Protein AF-A0A8T1G545-F1 (afdb_monomer_lite)

Structure (mmCIF, N/CA/C/O backbone):
data_AF-A0A8T1G545-F1
#
_entry.id   AF-A0A8T1G545-F1
#
loop_
_atom_site.group_PDB
_atom_site.id
_atom_site.type_symbol
_atom_site.label_atom_id
_atom_site.label_alt_id
_atom_site.label_comp_id
_atom_site.label_asym_id
_atom_site.label_entity_id
_atom_site.label_seq_id
_atom_site.pdbx_PDB_ins_code
_atom_site.Cartn_x
_atom_site.Cartn_y
_atom_site.Cartn_z
_atom_site.occupancy
_atom_site.B_iso_or_equiv
_atom_site.auth_seq_id
_atom_site.auth_comp_id
_atom_site.auth_asym_id
_atom_site.auth_atom_id
_atom_site.pdbx_PDB_model_num
ATOM 1 N N . MET A 1 1 ? -20.134 -24.910 106.331 1.00 59.59 1 MET A N 1
ATOM 2 C CA . MET A 1 1 ? -21.455 -25.197 105.716 1.00 59.59 1 MET A CA 1
ATOM 3 C C . MET A 1 1 ? -22.175 -23.944 105.222 1.00 59.59 1 MET A C 1
ATOM 5 O O . MET A 1 1 ? -22.454 -23.873 104.034 1.00 59.59 1 MET A O 1
ATOM 9 N N . GLN A 1 2 ? -22.502 -22.959 106.071 1.00 64.56 2 GLN A N 1
ATOM 10 C CA . GLN A 1 2 ? -23.252 -21.766 105.623 1.00 64.56 2 GLN A CA 1
ATOM 11 C C . GLN A 1 2 ? -22.360 -20.720 104.924 1.00 64.56 2 GLN A C 1
ATOM 13 O O . GLN A 1 2 ? -22.775 -20.110 103.944 1.00 64.56 2 GLN A O 1
ATOM 18 N N . GLN A 1 3 ? -21.110 -20.583 105.376 1.00 66.69 3 GLN A N 1
ATOM 19 C CA . GLN A 1 3 ? -20.115 -19.667 104.808 1.00 66.69 3 GLN A CA 1
ATOM 20 C C . GLN A 1 3 ? -19.594 -20.140 103.437 1.00 66.69 3 GLN A C 1
ATOM 22 O O . GLN A 1 3 ? -19.459 -19.331 102.525 1.00 66.69 3 GLN A O 1
ATOM 27 N N . ASP A 1 4 ? -19.429 -21.455 103.252 1.00 71.81 4 ASP A N 1
ATOM 28 C CA . ASP A 1 4 ? -19.023 -22.060 101.970 1.00 71.81 4 ASP A CA 1
ATOM 29 C C . ASP A 1 4 ? -20.095 -21.899 100.884 1.00 71.81 4 ASP A C 1
ATOM 31 O O . ASP A 1 4 ? -19.779 -21.654 99.724 1.00 71.81 4 ASP A O 1
ATOM 35 N N . ARG A 1 5 ? -21.382 -21.976 101.258 1.00 75.25 5 ARG A N 1
ATOM 36 C CA . ARG A 1 5 ? -22.502 -21.720 100.335 1.00 75.25 5 ARG A CA 1
ATOM 37 C C . ARG A 1 5 ? -22.560 -20.265 99.879 1.00 75.25 5 ARG A C 1
ATOM 39 O O . ARG A 1 5 ? -22.851 -20.011 98.715 1.00 75.25 5 ARG A O 1
ATOM 46 N N . LEU A 1 6 ? -22.284 -19.324 100.781 1.00 77.25 6 LEU A N 1
ATOM 47 C CA . LEU A 1 6 ? -22.275 -17.899 100.452 1.00 77.25 6 LEU A CA 1
ATOM 48 C C . LEU A 1 6 ? -21.094 -17.544 99.535 1.00 77.25 6 LEU A C 1
ATOM 50 O O . LEU A 1 6 ? -21.263 -16.781 98.585 1.00 77.25 6 LEU A O 1
ATOM 54 N N . ALA A 1 7 ? -19.922 -18.135 99.794 1.00 78.94 7 ALA A N 1
ATOM 55 C CA . ALA A 1 7 ? -18.738 -18.025 98.942 1.00 78.94 7 ALA A CA 1
ATOM 56 C C . ALA A 1 7 ? -18.969 -18.638 97.547 1.00 78.94 7 ALA A C 1
ATOM 58 O O . ALA A 1 7 ? -18.589 -18.044 96.541 1.00 78.94 7 ALA A O 1
ATOM 59 N N . ALA A 1 8 ? -19.656 -19.783 97.468 1.00 82.44 8 ALA A N 1
ATOM 60 C CA . ALA A 1 8 ? -20.031 -20.397 96.195 1.00 82.44 8 ALA A CA 1
ATOM 61 C C . ALA A 1 8 ? -20.995 -19.510 95.386 1.00 82.44 8 ALA A C 1
ATOM 63 O O . ALA A 1 8 ? -20.751 -19.268 94.209 1.00 82.44 8 ALA A O 1
ATOM 64 N N . GLN A 1 9 ? -22.027 -18.940 96.019 1.00 85.06 9 GLN A N 1
ATOM 65 C CA . GLN A 1 9 ? -22.965 -18.030 95.344 1.00 85.06 9 GLN A CA 1
ATOM 66 C C . GLN A 1 9 ? -22.304 -16.734 94.855 1.00 85.06 9 GLN A C 1
ATOM 68 O O . GLN A 1 9 ? -22.634 -16.233 93.781 1.00 85.06 9 GLN A O 1
ATOM 73 N N . THR A 1 10 ? -21.364 -16.181 95.625 1.00 85.00 10 THR A N 1
ATOM 74 C CA . THR A 1 10 ? -20.605 -14.993 95.198 1.00 85.00 10 THR A CA 1
ATOM 75 C C . THR A 1 10 ? -19.638 -15.319 94.062 1.00 85.00 10 THR A C 1
ATOM 77 O O . THR A 1 10 ? -19.516 -14.522 93.132 1.00 85.00 10 THR A O 1
ATOM 80 N N . SER A 1 11 ? -19.014 -16.500 94.087 1.00 87.31 11 SER A N 1
ATOM 81 C CA . SER A 1 11 ? -18.171 -16.997 92.995 1.00 87.31 11 SER A CA 1
ATOM 82 C C . SER A 1 11 ? -18.968 -17.213 91.707 1.00 87.31 11 SER A C 1
ATOM 84 O O . SER A 1 11 ? -18.549 -16.750 90.651 1.00 87.31 11 SER A O 1
ATOM 86 N N . GLU A 1 12 ? -20.131 -17.864 91.782 1.00 89.62 12 GLU A N 1
ATOM 87 C CA . GLU A 1 12 ? -21.010 -18.095 90.628 1.00 89.62 12 GLU A CA 1
ATOM 88 C C . GLU A 1 12 ? -21.506 -16.780 90.015 1.00 89.62 12 GLU A C 1
ATOM 90 O O . GLU A 1 12 ? -21.527 -16.634 88.794 1.00 89.62 12 GLU A O 1
ATOM 95 N N . TYR A 1 13 ? -21.856 -15.794 90.847 1.00 89.00 13 TYR A N 1
ATOM 96 C CA . TYR A 1 13 ? -22.274 -14.475 90.373 1.00 89.00 13 TYR A CA 1
ATOM 97 C C . TYR A 1 13 ? -21.147 -13.740 89.633 1.00 89.00 13 TYR A C 1
ATOM 99 O O . TYR A 1 13 ? -21.360 -13.230 88.530 1.00 89.00 13 TYR A O 1
ATOM 107 N N . LEU A 1 14 ? -19.943 -13.708 90.214 1.00 91.00 14 LEU A N 1
ATOM 108 C CA . LEU A 1 14 ? -18.768 -13.096 89.588 1.00 91.00 14 LEU A CA 1
ATOM 109 C C . LEU A 1 14 ? -18.402 -13.797 88.280 1.00 91.00 14 LEU A C 1
ATOM 111 O O . LEU A 1 14 ? -18.075 -13.126 87.304 1.00 91.00 14 LEU A O 1
ATOM 115 N N . GLN A 1 15 ? -18.508 -15.125 88.239 1.00 91.69 15 GLN A N 1
ATOM 116 C CA . GLN A 1 15 ? -18.232 -15.911 87.043 1.00 91.69 15 GLN A CA 1
ATOM 117 C C . GLN A 1 15 ? -19.253 -15.632 85.937 1.00 91.69 15 GLN A C 1
ATOM 119 O O . GLN A 1 15 ? -18.861 -15.264 84.836 1.00 91.69 15 GLN A O 1
ATOM 124 N N . ALA A 1 16 ? -20.550 -15.642 86.254 1.00 91.75 16 ALA A N 1
ATOM 125 C CA . ALA A 1 16 ? -21.598 -15.289 85.298 1.00 91.75 16 ALA A CA 1
ATOM 126 C C . ALA A 1 16 ? -21.473 -13.843 84.779 1.00 91.75 16 ALA A C 1
ATOM 128 O O . ALA A 1 16 ? -21.814 -13.559 83.629 1.00 91.75 16 ALA A O 1
ATOM 129 N N . GLN A 1 17 ? -20.997 -12.910 85.611 1.00 90.12 17 GLN A N 1
ATOM 130 C CA . GLN A 1 17 ? -20.723 -11.534 85.193 1.00 90.12 17 GLN A CA 1
ATOM 131 C C . GLN A 1 17 ? -19.518 -11.461 84.242 1.00 90.12 17 GLN A C 1
ATOM 133 O O . GLN A 1 17 ? -19.588 -10.759 83.231 1.00 90.12 17 GLN A O 1
ATOM 138 N N . ASN A 1 18 ? -18.451 -12.207 84.533 1.00 91.56 18 ASN A N 1
ATOM 139 C CA . ASN A 1 18 ? -17.260 -12.282 83.688 1.00 91.56 18 ASN A CA 1
ATOM 140 C C . ASN A 1 18 ? -17.575 -12.937 82.333 1.00 91.56 18 ASN A C 1
ATOM 142 O O . ASN A 1 18 ? -17.168 -12.429 81.293 1.00 91.56 18 ASN A O 1
ATOM 146 N N . ASP A 1 19 ? -18.386 -13.997 82.327 1.00 93.31 19 ASP A N 1
ATOM 147 C CA . ASP A 1 19 ? -18.813 -14.696 81.111 1.00 93.31 19 ASP A CA 1
ATOM 148 C C . ASP A 1 19 ? -19.647 -13.788 80.193 1.00 93.31 19 ASP A C 1
ATOM 150 O O . ASP A 1 19 ? -19.434 -13.754 78.980 1.00 93.31 19 ASP A O 1
ATOM 154 N N . ARG A 1 20 ? -20.552 -12.971 80.759 1.00 92.62 20 ARG A N 1
ATOM 155 C CA . ARG A 1 20 ? -21.302 -11.959 79.985 1.00 92.62 20 ARG A CA 1
ATOM 156 C C . ARG A 1 20 ? -20.385 -10.902 79.377 1.00 92.62 20 ARG A C 1
ATOM 158 O O . ARG A 1 20 ? -20.619 -10.463 78.251 1.00 92.62 20 ARG A O 1
ATOM 165 N N . GLN A 1 21 ? -19.368 -10.476 80.121 1.00 90.06 21 GLN A N 1
ATOM 166 C CA . GLN A 1 21 ? -18.407 -9.487 79.649 1.00 90.06 21 GLN A CA 1
ATOM 167 C C . GLN A 1 21 ? -17.526 -10.064 78.529 1.00 90.06 21 GLN A C 1
ATOM 169 O O . GLN A 1 21 ? -17.311 -9.391 77.522 1.00 90.06 21 GLN A O 1
ATOM 174 N N . SER A 1 22 ? -17.105 -11.324 78.650 1.00 92.81 22 SER A N 1
ATOM 175 C CA . SER A 1 22 ? -16.378 -12.056 77.607 1.00 92.81 22 SER A CA 1
ATOM 176 C C . SER A 1 22 ? -17.210 -12.239 76.336 1.00 92.81 22 SER A C 1
ATOM 178 O O . SER A 1 22 ? -16.720 -11.940 75.250 1.00 92.81 22 SER A O 1
ATOM 180 N N . ALA A 1 23 ? -18.489 -12.616 76.452 1.00 94.50 23 ALA A N 1
ATOM 181 C CA . ALA A 1 23 ? -19.377 -12.787 75.299 1.00 94.50 23 ALA A CA 1
ATOM 182 C C . ALA A 1 23 ? -19.593 -11.478 74.512 1.00 94.50 23 ALA A C 1
ATOM 184 O O . ALA A 1 23 ? -19.605 -11.477 73.281 1.00 94.50 23 ALA A O 1
ATOM 185 N N . LEU A 1 24 ? -19.713 -10.340 75.208 1.00 94.25 24 LEU A N 1
ATOM 186 C CA . LEU A 1 24 ? -19.792 -9.021 74.568 1.00 94.25 24 LEU A CA 1
ATOM 187 C C . LEU A 1 24 ? -18.495 -8.657 73.833 1.00 94.25 24 LEU A C 1
ATOM 189 O O . LEU A 1 24 ? -18.541 -8.078 72.745 1.00 94.25 24 LEU A O 1
ATOM 193 N N . ILE A 1 25 ? -17.340 -8.995 74.412 1.00 92.81 25 ILE A N 1
ATOM 194 C CA . ILE A 1 25 ? -16.032 -8.768 73.787 1.00 92.81 25 ILE A CA 1
ATOM 195 C C . ILE A 1 25 ? -15.885 -9.632 72.531 1.00 92.81 25 ILE A C 1
ATOM 197 O O . ILE A 1 25 ? -15.469 -9.105 71.499 1.00 92.81 25 ILE A O 1
ATOM 201 N N . GLU A 1 26 ? -16.267 -10.910 72.583 1.00 93.88 26 GLU A N 1
ATOM 202 C CA . GLU A 1 26 ? -16.271 -11.805 71.419 1.00 93.88 26 GLU A CA 1
ATOM 203 C C . GLU A 1 26 ? -17.203 -11.295 70.319 1.00 93.88 26 GLU A C 1
ATOM 205 O O . GLU A 1 26 ? -16.783 -11.180 69.169 1.00 93.88 26 GLU A O 1
ATOM 210 N N . GLN A 1 27 ? -18.429 -10.886 70.659 1.00 93.00 27 GLN A N 1
ATOM 211 C CA . GLN A 1 27 ? -19.366 -10.325 69.683 1.00 93.00 27 GLN A CA 1
ATOM 212 C C . GLN A 1 27 ? -18.799 -9.063 69.013 1.00 93.00 27 GLN A C 1
ATOM 214 O O . GLN A 1 27 ? -18.929 -8.876 67.802 1.00 93.00 27 GLN A O 1
ATOM 219 N N . HIS A 1 28 ? -18.138 -8.196 69.783 1.00 90.62 28 HIS A N 1
ATOM 220 C CA . HIS A 1 28 ? -17.508 -6.993 69.249 1.00 90.62 28 HIS A CA 1
ATOM 221 C C . HIS A 1 28 ? -16.266 -7.306 68.396 1.00 90.62 28 HIS A C 1
ATOM 223 O O . HIS A 1 28 ? -15.980 -6.606 67.422 1.00 90.62 28 HIS A O 1
ATOM 229 N N . GLN A 1 29 ? -15.505 -8.346 68.739 1.00 93.31 29 GLN A N 1
ATOM 230 C CA . GLN A 1 29 ? -14.389 -8.828 67.923 1.00 93.31 29 GLN A CA 1
ATOM 231 C C . GLN A 1 29 ? -14.878 -9.431 66.603 1.00 93.31 29 GLN A C 1
ATOM 233 O O . GLN A 1 29 ? -14.332 -9.094 65.555 1.00 93.31 29 GLN A O 1
ATOM 238 N N . GLU A 1 30 ? -15.940 -10.232 66.636 1.00 94.31 30 GLU A N 1
ATOM 239 C CA . GLU A 1 30 ? -16.539 -10.841 65.449 1.00 94.31 30 GLU A CA 1
ATOM 240 C C . GLU A 1 30 ? -17.143 -9.785 64.517 1.00 94.31 30 GLU A C 1
ATOM 242 O O . GLU A 1 30 ? -16.883 -9.793 63.317 1.00 94.31 30 GLU A O 1
ATOM 247 N N . MET A 1 31 ? -17.855 -8.796 65.066 1.00 93.38 31 MET A N 1
ATOM 248 C CA . MET A 1 31 ? -18.359 -7.661 64.287 1.00 93.38 31 MET A CA 1
ATOM 249 C C . MET A 1 31 ? -17.222 -6.888 63.607 1.00 93.38 31 MET A C 1
ATOM 251 O O . MET A 1 31 ? -17.336 -6.504 62.443 1.00 93.38 31 MET A O 1
ATOM 255 N N . ARG A 1 32 ? -16.099 -6.680 64.307 1.00 93.12 32 ARG A N 1
ATOM 256 C CA . ARG A 1 32 ? -14.913 -6.049 63.712 1.00 93.12 32 ARG A CA 1
ATOM 257 C C . ARG A 1 32 ? -14.298 -6.911 62.618 1.00 93.12 32 ARG A C 1
ATOM 259 O O . ARG A 1 32 ? -13.918 -6.361 61.589 1.00 93.12 32 ARG A O 1
ATOM 266 N N . ARG A 1 33 ? -14.232 -8.231 62.803 1.00 95.44 33 ARG A N 1
ATOM 267 C CA . ARG A 1 33 ? -13.735 -9.167 61.789 1.00 95.44 33 ARG A CA 1
ATOM 268 C C . ARG A 1 33 ? -14.592 -9.112 60.525 1.00 95.44 33 ARG A C 1
ATOM 270 O O . ARG A 1 33 ? -14.051 -8.890 59.449 1.00 95.44 33 ARG A O 1
ATOM 277 N N . GLN A 1 34 ? -15.915 -9.178 60.665 1.00 93.50 34 GLN A N 1
ATOM 278 C CA . GLN A 1 34 ? -16.855 -9.072 59.544 1.00 93.50 34 GLN A CA 1
ATOM 279 C C . GLN A 1 34 ? -16.755 -7.723 58.822 1.00 93.50 34 GLN A C 1
ATOM 281 O O . GLN A 1 34 ? -16.727 -7.675 57.595 1.00 93.50 34 GLN A O 1
ATOM 286 N N . MET A 1 35 ? -16.638 -6.619 59.568 1.00 91.25 35 MET A N 1
ATOM 287 C CA . MET A 1 35 ? -16.402 -5.290 58.989 1.00 91.25 35 MET A CA 1
ATOM 288 C C . MET A 1 35 ? -15.077 -5.226 58.220 1.00 91.25 35 MET A C 1
ATOM 290 O O . MET A 1 35 ? -15.003 -4.605 57.161 1.00 91.25 35 MET A O 1
ATOM 294 N N . GLN A 1 36 ? -14.029 -5.873 58.732 1.00 94.62 36 GLN A N 1
ATOM 295 C CA . GLN A 1 36 ? -12.717 -5.918 58.093 1.00 94.62 36 GLN A CA 1
ATOM 296 C C . GLN A 1 36 ? -12.745 -6.740 56.801 1.00 94.62 36 GLN A C 1
ATOM 298 O O . GLN A 1 36 ? -12.194 -6.298 55.795 1.00 94.62 36 GLN A O 1
ATOM 303 N N . GLU A 1 37 ? -13.412 -7.893 56.825 1.00 95.12 37 GLU A N 1
ATOM 304 C CA . GLU A 1 37 ? -13.610 -8.770 55.668 1.00 95.12 37 GLU A CA 1
ATOM 305 C C . GLU A 1 37 ? -14.453 -8.080 54.594 1.00 95.12 37 GLU A C 1
ATOM 307 O O . GLU A 1 37 ? -14.080 -8.076 53.424 1.00 95.12 37 GLU A O 1
ATOM 312 N N . HIS A 1 38 ? -15.545 -7.414 54.984 1.00 91.31 38 HIS A N 1
ATOM 313 C CA . HIS A 1 38 ? -16.368 -6.644 54.055 1.00 91.31 38 HIS A CA 1
ATOM 314 C C . HIS A 1 38 ? -15.586 -5.484 53.429 1.00 91.31 38 HIS A C 1
ATOM 316 O O . HIS A 1 38 ? -15.679 -5.252 52.224 1.00 91.31 38 HIS A O 1
ATOM 322 N N . ARG A 1 39 ? -14.766 -4.786 54.226 1.00 93.38 39 ARG A N 1
ATOM 323 C CA . ARG A 1 39 ? -13.876 -3.734 53.724 1.00 93.38 39 ARG A CA 1
ATOM 324 C C . ARG A 1 39 ? -12.852 -4.289 52.734 1.00 93.38 39 ARG A C 1
ATOM 326 O O . ARG A 1 39 ? -12.705 -3.709 51.668 1.00 93.38 39 ARG A O 1
ATOM 333 N N . GLN A 1 40 ? -12.186 -5.399 53.053 1.00 95.38 40 GLN A N 1
ATOM 334 C CA . GLN A 1 40 ? -11.233 -6.041 52.140 1.00 95.38 40 GLN A CA 1
ATOM 335 C C . GLN A 1 40 ? -11.909 -6.479 50.842 1.00 95.38 40 GLN A C 1
ATOM 337 O O . GLN A 1 40 ? -11.394 -6.206 49.765 1.00 95.38 40 GLN A O 1
ATOM 342 N N . TYR A 1 41 ? -13.102 -7.066 50.932 1.00 94.12 41 TYR A N 1
ATOM 343 C CA . TYR A 1 41 ? -13.893 -7.424 49.760 1.00 94.12 41 TYR A CA 1
ATOM 344 C C . TYR A 1 41 ? -14.180 -6.206 48.870 1.00 94.12 41 TYR A C 1
ATOM 346 O O . TYR A 1 41 ? -13.967 -6.260 47.661 1.00 94.12 41 TYR A O 1
ATOM 354 N N . LEU A 1 42 ? -14.624 -5.090 49.454 1.00 93.38 42 LEU A N 1
ATOM 355 C CA . LEU A 1 42 ? -14.854 -3.835 48.730 1.00 93.38 42 LEU A CA 1
ATOM 356 C C . LEU A 1 42 ? -13.567 -3.266 48.116 1.00 93.38 42 LEU A C 1
ATOM 358 O O . LEU A 1 42 ? -13.594 -2.799 46.979 1.00 93.38 42 LEU A O 1
ATOM 362 N N . GLU A 1 43 ? -12.448 -3.316 48.839 1.00 95.31 43 GLU A N 1
ATOM 363 C CA . GLU A 1 43 ? -11.136 -2.880 48.347 1.00 95.31 43 GLU A CA 1
ATOM 364 C C . GLU A 1 43 ? -10.666 -3.733 47.160 1.00 95.31 43 GLU A C 1
ATOM 366 O O . GLU A 1 43 ? -10.192 -3.186 46.161 1.00 95.31 43 GLU A O 1
ATOM 371 N N . ASP A 1 44 ? -10.858 -5.051 47.220 1.00 95.06 44 ASP A N 1
ATOM 372 C CA . ASP A 1 44 ? -10.525 -5.975 46.136 1.00 95.06 44 ASP A CA 1
ATOM 373 C C . ASP A 1 44 ? -11.424 -5.760 44.913 1.00 95.06 44 ASP A C 1
ATOM 375 O O . ASP A 1 44 ? -10.931 -5.710 43.782 1.00 95.06 44 ASP A O 1
ATOM 379 N N . GLN A 1 45 ? -12.730 -5.554 45.125 1.00 92.56 45 GLN A N 1
ATOM 380 C CA . GLN A 1 45 ? -13.661 -5.184 44.054 1.00 92.56 45 GLN A CA 1
ATOM 381 C C . GLN A 1 45 ? -13.253 -3.861 43.395 1.00 92.56 45 GLN A C 1
ATOM 383 O O . GLN A 1 45 ? -13.220 -3.761 42.168 1.00 92.56 45 GLN A O 1
ATOM 388 N N . TYR A 1 46 ? -12.885 -2.855 44.191 1.00 91.00 46 TYR A N 1
ATOM 389 C CA . TYR A 1 46 ? -12.432 -1.563 43.681 1.00 91.00 46 TYR A CA 1
ATOM 390 C C . TYR A 1 46 ? -11.111 -1.677 42.912 1.00 91.00 46 TYR A C 1
ATOM 392 O O . TYR A 1 46 ? -10.959 -1.082 41.844 1.00 91.00 46 TYR A O 1
ATOM 400 N N . ARG A 1 47 ? -10.163 -2.481 43.405 1.00 95.19 47 ARG A N 1
ATOM 401 C CA . ARG A 1 47 ? -8.897 -2.750 42.713 1.00 95.19 47 ARG A CA 1
ATOM 402 C C . ARG A 1 47 ? -9.137 -3.413 41.357 1.00 95.19 47 ARG A C 1
ATOM 404 O O . ARG A 1 47 ? -8.516 -3.007 40.377 1.00 95.19 47 ARG A O 1
ATOM 411 N N . LEU A 1 48 ? -10.030 -4.402 41.293 1.00 93.62 48 LEU A N 1
ATOM 412 C CA . LEU A 1 48 ? -10.382 -5.070 40.040 1.00 93.62 48 LEU A CA 1
ATOM 413 C C . LEU A 1 48 ? -11.040 -4.097 39.054 1.00 93.62 48 LEU A C 1
ATOM 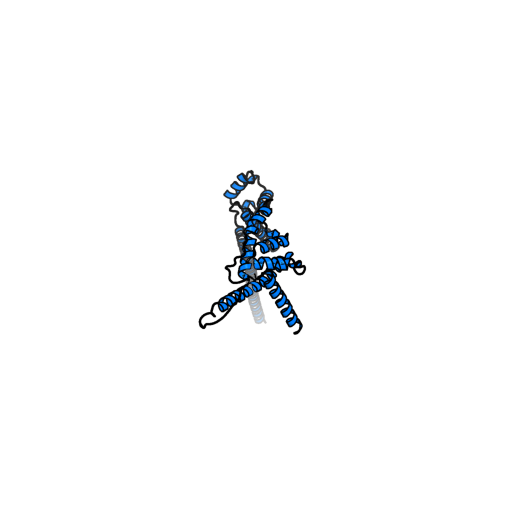415 O O . LEU A 1 48 ? -10.662 -4.068 37.884 1.00 93.62 48 LEU A O 1
ATOM 419 N N . LEU A 1 49 ? -11.977 -3.272 39.532 1.00 90.69 49 LEU A N 1
ATOM 420 C CA . LEU A 1 49 ? -12.641 -2.258 38.715 1.00 90.69 49 LEU A CA 1
ATOM 421 C C . LEU A 1 49 ? -11.638 -1.250 38.142 1.00 90.69 49 LEU A C 1
ATOM 423 O O . LEU A 1 49 ? -11.682 -0.953 36.952 1.00 90.69 49 LEU A O 1
ATOM 427 N N . LYS A 1 50 ? -10.697 -0.777 38.962 1.00 89.44 50 LYS A N 1
ATOM 428 C CA . LYS A 1 50 ? -9.666 0.171 38.532 1.00 89.44 50 LYS A CA 1
ATOM 429 C C . LYS A 1 50 ? -8.715 -0.430 37.495 1.00 89.44 50 LYS A C 1
ATOM 431 O O . LYS A 1 50 ? -8.409 0.216 36.500 1.00 89.44 50 LYS A O 1
ATOM 436 N N . ALA A 1 51 ? -8.309 -1.687 37.676 1.00 91.38 51 ALA A N 1
ATOM 437 C CA . ALA A 1 51 ? -7.515 -2.398 36.675 1.00 91.38 51 ALA A CA 1
ATOM 438 C C . ALA A 1 51 ? -8.279 -2.568 35.347 1.00 91.38 51 ALA A C 1
ATOM 440 O O . ALA A 1 51 ? -7.690 -2.455 34.271 1.00 91.38 51 ALA A O 1
ATOM 441 N N . ALA A 1 52 ? -9.594 -2.810 35.407 1.00 83.56 52 ALA A N 1
ATOM 442 C CA . ALA A 1 52 ? -10.439 -2.881 34.219 1.00 83.56 52 ALA A CA 1
ATOM 443 C C . ALA A 1 52 ? -10.574 -1.516 33.520 1.00 83.56 52 ALA A C 1
ATOM 445 O O . ALA A 1 52 ? -10.460 -1.450 32.298 1.00 83.56 52 ALA A O 1
ATOM 446 N N . GLU A 1 53 ? -10.763 -0.429 34.273 1.00 79.50 53 GLU A N 1
ATOM 447 C CA . GLU A 1 53 ? -10.797 0.943 33.750 1.00 79.50 53 GLU A CA 1
ATOM 448 C C . GLU A 1 53 ? -9.490 1.305 33.030 1.00 79.50 53 GLU A C 1
ATOM 450 O O . GLU A 1 53 ? -9.514 1.763 31.887 1.00 79.50 53 GLU A O 1
ATOM 455 N N . GLU A 1 54 ? -8.343 1.027 33.654 1.00 88.31 54 GLU A N 1
ATOM 456 C CA . GLU A 1 54 ? -7.021 1.244 33.060 1.00 88.31 54 GLU A CA 1
ATOM 457 C C . GLU A 1 54 ? -6.845 0.434 31.766 1.00 88.31 54 GLU A C 1
ATOM 459 O O . GLU A 1 54 ? -6.393 0.969 30.750 1.00 88.31 54 GLU A O 1
ATOM 464 N N . ALA A 1 55 ? -7.265 -0.837 31.758 1.00 81.94 55 ALA A N 1
ATOM 465 C CA . ALA A 1 55 ? -7.213 -1.683 30.568 1.00 81.94 55 ALA A CA 1
ATOM 466 C C . ALA A 1 55 ? -8.085 -1.134 29.423 1.00 81.94 55 ALA A C 1
ATOM 468 O O . ALA A 1 55 ? -7.657 -1.130 28.265 1.00 81.94 55 ALA A O 1
ATOM 469 N N . VAL A 1 56 ? -9.282 -0.623 29.730 1.00 81.88 56 VAL A N 1
ATOM 470 C CA . VAL A 1 56 ? -10.152 0.049 28.751 1.00 81.88 56 VAL A CA 1
ATOM 471 C C . VAL A 1 56 ? -9.508 1.340 28.241 1.00 81.88 56 VAL A C 1
ATOM 473 O O . VAL A 1 56 ? -9.540 1.593 27.036 1.00 81.88 56 VAL A O 1
ATOM 476 N N . GLY A 1 57 ? -8.859 2.119 29.109 1.00 82.12 57 GLY A N 1
ATOM 477 C CA . GLY A 1 57 ? -8.116 3.319 28.717 1.00 82.12 57 GLY A CA 1
ATOM 478 C C . GLY A 1 57 ? -6.995 3.021 27.715 1.00 82.12 57 GLY A C 1
ATOM 479 O O . GLY A 1 57 ? -6.886 3.689 26.685 1.00 82.12 57 GLY A O 1
ATOM 480 N N . VAL A 1 58 ? -6.213 1.963 27.956 1.00 84.12 58 VAL A N 1
ATOM 481 C CA . VAL A 1 58 ? -5.163 1.498 27.028 1.00 84.12 58 VAL A CA 1
ATOM 482 C C . VAL A 1 58 ? -5.758 1.053 25.687 1.00 84.12 58 VAL A C 1
ATOM 484 O O . VAL A 1 58 ? -5.208 1.364 24.626 1.00 84.12 58 VAL A O 1
ATOM 487 N N . LEU A 1 59 ? -6.896 0.351 25.707 1.00 77.56 59 LEU A N 1
ATOM 488 C CA . LEU A 1 59 ? -7.614 -0.026 24.485 1.00 77.56 59 LEU A CA 1
ATOM 489 C C . LEU A 1 59 ? -8.098 1.206 23.704 1.00 77.56 59 LEU A C 1
ATOM 491 O O . LEU A 1 59 ? -7.947 1.236 22.482 1.00 77.56 59 LEU A O 1
ATOM 495 N N . GLY A 1 60 ? -8.609 2.230 24.394 1.00 79.19 60 GLY A N 1
ATOM 496 C CA . GLY A 1 60 ? -9.030 3.499 23.796 1.00 79.19 60 GLY A CA 1
ATOM 497 C C . GLY A 1 60 ? -7.883 4.233 23.099 1.00 79.19 60 GLY A C 1
ATOM 498 O O . GLY A 1 60 ? -7.991 4.563 21.919 1.00 79.19 60 GLY A O 1
ATOM 499 N N . GLN A 1 61 ? -6.740 4.387 23.774 1.00 83.81 61 GLN A N 1
ATOM 500 C CA . GLN A 1 61 ? -5.541 5.006 23.188 1.00 83.81 61 GLN A CA 1
ATOM 501 C C . GLN A 1 61 ? -5.045 4.252 21.949 1.00 83.81 61 GLN A C 1
ATOM 503 O O . GLN A 1 61 ? -4.647 4.853 20.949 1.00 83.81 61 GLN A O 1
ATOM 508 N N . ARG A 1 62 ? -5.088 2.914 21.988 1.00 79.38 62 ARG A N 1
ATOM 509 C CA . ARG A 1 62 ? -4.710 2.082 20.843 1.00 79.38 62 ARG A CA 1
ATOM 510 C C . ARG A 1 62 ? -5.665 2.283 19.669 1.00 79.38 62 ARG A C 1
ATOM 512 O O . ARG A 1 62 ? -5.197 2.355 18.538 1.00 79.38 62 ARG A O 1
ATOM 519 N N . LEU A 1 63 ? -6.971 2.380 19.915 1.00 80.00 63 LEU A N 1
ATOM 520 C CA . LEU A 1 63 ? -7.970 2.637 18.876 1.00 80.00 63 LEU A CA 1
ATOM 521 C C . LEU A 1 63 ? -7.735 3.991 18.193 1.00 80.00 63 LEU A C 1
ATOM 523 O O . LEU A 1 63 ? -7.729 4.064 16.965 1.00 80.00 63 LEU A O 1
ATOM 527 N N . GLU A 1 64 ? -7.485 5.034 18.980 1.00 78.12 64 GLU A N 1
ATOM 528 C CA . GLU A 1 64 ? -7.223 6.383 18.477 1.00 78.12 64 GLU A CA 1
ATOM 529 C C . GLU A 1 64 ? -5.934 6.441 17.652 1.00 78.12 64 GLU A C 1
ATOM 531 O O . GLU A 1 64 ? -5.934 6.941 16.529 1.00 78.12 64 GLU A O 1
ATOM 536 N N . SER A 1 65 ? -4.864 5.800 18.130 1.00 81.75 65 SER A N 1
ATOM 537 C CA . SER A 1 65 ? -3.621 5.651 17.365 1.00 81.75 65 SER A CA 1
ATOM 538 C C . SER A 1 65 ? -3.839 4.934 16.025 1.00 81.75 65 SER A C 1
ATOM 540 O O . SER A 1 65 ? -3.250 5.315 15.012 1.00 81.75 65 SER A O 1
ATOM 542 N N . LEU A 1 66 ? -4.698 3.909 15.989 1.00 78.69 66 LEU A N 1
ATOM 543 C CA . LEU A 1 66 ? -5.038 3.212 14.748 1.00 78.69 66 LEU A CA 1
ATOM 544 C C . LEU A 1 66 ? -5.830 4.094 13.784 1.00 78.69 66 LEU A C 1
ATOM 546 O O . LEU A 1 66 ? -5.565 4.035 12.585 1.00 78.69 66 LEU A O 1
ATOM 550 N N . ALA A 1 67 ? -6.775 4.885 14.290 1.00 75.06 67 ALA A N 1
ATOM 551 C CA . ALA A 1 67 ? -7.542 5.825 13.481 1.00 75.06 67 ALA A CA 1
ATOM 552 C C . ALA A 1 67 ? -6.636 6.923 12.902 1.00 75.06 67 ALA A C 1
ATOM 554 O O . ALA A 1 67 ? -6.685 7.193 11.708 1.00 75.06 67 ALA A O 1
ATOM 555 N N . GLN A 1 68 ? -5.736 7.478 13.714 1.00 78.25 68 GLN A N 1
ATOM 556 C CA . GLN A 1 68 ? -4.805 8.530 13.302 1.00 78.25 68 GLN A CA 1
ATOM 557 C C . GLN A 1 68 ? -3.727 8.038 12.321 1.00 78.25 68 GLN A C 1
ATOM 559 O O . GLN A 1 68 ? -3.172 8.822 11.555 1.00 78.25 68 GLN A O 1
ATOM 564 N N . ALA A 1 69 ? -3.440 6.732 12.310 1.00 73.88 69 ALA A N 1
ATOM 565 C CA . ALA A 1 69 ? -2.558 6.115 11.323 1.00 73.88 69 ALA A CA 1
ATOM 566 C C . ALA A 1 69 ? -3.183 6.030 9.917 1.00 73.88 69 ALA A C 1
ATOM 568 O O . ALA A 1 69 ? -2.455 5.800 8.947 1.00 73.88 69 ALA A O 1
ATOM 569 N N . VAL A 1 70 ? -4.504 6.202 9.781 1.00 74.25 70 VAL A N 1
ATOM 570 C CA . VAL A 1 70 ? -5.138 6.388 8.473 1.00 74.25 70 VAL A CA 1
ATOM 571 C C . VAL A 1 70 ? -4.872 7.825 8.045 1.00 74.25 70 VAL A C 1
ATOM 573 O O . VAL A 1 70 ? -5.520 8.756 8.513 1.00 74.25 70 VAL A O 1
ATOM 576 N N . GLN A 1 71 ? -3.881 8.012 7.173 1.00 70.06 71 GLN A N 1
ATOM 577 C CA . GLN A 1 71 ? -3.625 9.328 6.599 1.00 70.06 71 GLN A CA 1
ATOM 578 C C . GLN A 1 71 ? -4.852 9.771 5.785 1.00 70.06 71 GLN A C 1
ATOM 580 O O . GLN A 1 71 ? -5.319 8.988 4.949 1.00 70.06 71 GLN A O 1
ATOM 585 N N . PRO A 1 72 ? -5.374 10.991 6.007 1.00 67.31 72 PRO A N 1
ATOM 586 C CA . PRO A 1 72 ? -6.464 11.525 5.203 1.00 67.31 72 PRO A CA 1
ATOM 587 C C . PRO A 1 72 ? -6.074 11.551 3.727 1.00 67.31 72 PRO A C 1
ATOM 589 O O . PRO A 1 72 ? -4.928 11.844 3.379 1.00 67.31 72 PRO A O 1
ATOM 592 N N . HIS A 1 73 ? -7.022 11.259 2.841 1.00 68.19 73 HIS A N 1
ATOM 593 C CA . HIS A 1 73 ? -6.783 11.436 1.413 1.00 68.19 73 HIS A CA 1
ATOM 594 C C . HIS A 1 73 ? -6.778 12.936 1.068 1.00 68.19 73 HIS A C 1
ATOM 596 O O . HIS A 1 73 ? -7.821 13.586 1.122 1.00 68.19 73 HIS A O 1
ATOM 602 N N . LEU A 1 74 ? -5.600 13.474 0.730 1.00 63.09 74 LEU A N 1
ATOM 603 C CA . LEU A 1 74 ? -5.368 14.909 0.498 1.00 63.09 74 LEU A CA 1
ATOM 604 C C . LEU A 1 74 ? -5.333 15.328 -0.985 1.00 63.09 74 LEU A C 1
ATOM 606 O O . LEU A 1 74 ? -5.258 16.522 -1.266 1.00 63.09 74 LEU A O 1
ATOM 610 N N . GLY A 1 75 ? -5.329 14.403 -1.951 1.00 61.59 75 GLY A N 1
ATOM 611 C CA . GLY A 1 75 ? -4.985 14.795 -3.322 1.00 61.59 75 GLY A CA 1
ATOM 612 C C . GLY A 1 75 ? -5.094 13.717 -4.394 1.00 61.59 75 GLY A C 1
ATOM 613 O O . GLY A 1 75 ? -5.013 12.529 -4.125 1.00 61.59 75 GLY A O 1
ATOM 614 N N . SER A 1 76 ? -5.322 14.191 -5.620 1.00 62.97 76 SER A N 1
ATOM 615 C CA . SER A 1 76 ? -5.995 13.578 -6.781 1.00 62.97 76 SER A CA 1
ATOM 616 C C . SER A 1 76 ? -5.266 12.472 -7.562 1.00 62.97 76 SER A C 1
ATOM 618 O O . SER A 1 76 ? -5.785 12.001 -8.581 1.00 62.97 76 SER A O 1
ATOM 620 N N . SER A 1 77 ? -4.068 12.040 -7.160 1.00 75.75 77 SER A N 1
ATOM 621 C CA . SER A 1 77 ? -3.312 11.078 -7.968 1.00 75.75 77 SER A CA 1
ATOM 622 C C . SER A 1 77 ? -3.765 9.631 -7.746 1.00 75.75 77 SER A C 1
ATOM 624 O O . SER A 1 77 ? -4.210 9.228 -6.669 1.00 75.75 77 SER A O 1
ATOM 626 N N . LYS A 1 78 ? -3.582 8.782 -8.767 1.00 79.56 78 LYS A N 1
ATOM 627 C CA . LYS A 1 78 ? -3.790 7.333 -8.611 1.00 79.56 78 LYS A CA 1
ATOM 628 C C . LYS A 1 78 ? -2.897 6.745 -7.515 1.00 79.56 78 LYS A C 1
ATOM 630 O O . LYS A 1 78 ? -3.339 5.847 -6.811 1.00 79.56 78 LYS A O 1
ATOM 635 N N . LYS A 1 79 ? -1.670 7.252 -7.348 1.00 81.44 79 LYS A N 1
ATOM 636 C CA . LYS A 1 79 ? -0.752 6.792 -6.299 1.00 81.44 79 LYS A CA 1
ATOM 637 C C . LYS A 1 79 ? -1.314 7.079 -4.904 1.00 81.44 79 LYS A C 1
ATOM 639 O O . LYS A 1 79 ? -1.407 6.164 -4.095 1.00 81.44 79 LYS A O 1
ATOM 644 N N . GLU A 1 80 ? -1.792 8.297 -4.662 1.00 84.12 80 GLU A N 1
ATOM 645 C CA . GLU A 1 80 ? -2.410 8.673 -3.382 1.00 84.12 80 GLU A CA 1
ATOM 646 C C . GLU A 1 80 ? -3.668 7.848 -3.081 1.00 84.12 80 GLU A C 1
ATOM 648 O O . GLU A 1 80 ? -3.840 7.388 -1.952 1.00 84.12 80 GLU A O 1
ATOM 653 N N . LYS A 1 81 ? -4.515 7.575 -4.089 1.00 86.69 81 LYS A N 1
ATOM 654 C CA . LYS A 1 81 ? -5.672 6.668 -3.938 1.00 86.69 81 LYS A CA 1
ATOM 655 C C . LYS A 1 81 ? -5.238 5.261 -3.488 1.00 86.69 81 LYS A C 1
ATOM 657 O O . LYS A 1 81 ? -5.898 4.649 -2.645 1.00 86.69 81 LYS A O 1
ATOM 662 N N . ARG A 1 82 ? -4.117 4.740 -4.009 1.00 86.75 82 ARG A N 1
ATOM 663 C CA . ARG A 1 82 ? -3.569 3.428 -3.610 1.00 86.75 82 ARG A CA 1
ATOM 664 C C . ARG A 1 82 ? -2.982 3.440 -2.206 1.00 86.75 82 ARG A C 1
ATOM 666 O O . ARG A 1 82 ? -3.291 2.536 -1.430 1.00 86.75 82 ARG A O 1
ATOM 673 N N . ASP A 1 83 ? -2.173 4.442 -1.884 1.00 86.38 83 ASP A N 1
ATOM 674 C CA . ASP A 1 83 ? -1.517 4.579 -0.580 1.00 86.38 83 ASP A CA 1
ATOM 675 C C . ASP A 1 83 ? -2.552 4.716 0.546 1.00 86.38 83 ASP A C 1
ATOM 677 O O . ASP A 1 83 ? -2.450 4.046 1.583 1.00 86.38 83 ASP A O 1
ATOM 681 N N . PHE A 1 84 ? -3.619 5.480 0.294 1.00 89.81 84 PHE A N 1
ATOM 682 C CA . PHE A 1 84 ? -4.782 5.564 1.171 1.00 89.81 84 PHE A CA 1
ATOM 683 C C . PHE A 1 84 ? -5.424 4.187 1.396 1.00 89.81 84 PHE A C 1
ATOM 685 O O . PHE A 1 84 ? -5.565 3.745 2.538 1.00 89.81 84 PHE A O 1
ATOM 692 N N . MET A 1 85 ? -5.733 3.442 0.328 1.00 91.38 85 MET A N 1
ATOM 693 C CA . MET A 1 85 ? -6.339 2.108 0.458 1.00 91.38 85 MET A CA 1
ATOM 694 C C . MET A 1 85 ? -5.427 1.081 1.128 1.00 91.38 85 MET A C 1
ATOM 696 O O . MET A 1 85 ? -5.917 0.193 1.828 1.00 91.38 85 MET A O 1
ATOM 700 N N . ASN A 1 86 ? -4.112 1.177 0.937 1.00 89.56 86 ASN A N 1
ATOM 701 C CA . ASN A 1 86 ? -3.140 0.331 1.628 1.00 89.56 86 ASN A CA 1
ATOM 702 C C . ASN A 1 86 ? -3.165 0.604 3.137 1.00 89.56 86 ASN A C 1
ATOM 704 O O . ASN A 1 86 ? -3.261 -0.333 3.934 1.00 89.56 86 ASN A O 1
ATOM 708 N N . SER A 1 87 ? -3.169 1.880 3.519 1.00 89.31 87 SER A N 1
ATOM 709 C CA . SER A 1 87 ? -3.258 2.318 4.916 1.00 89.31 87 SER A CA 1
ATOM 710 C C . SER A 1 87 ? -4.587 1.899 5.551 1.00 89.31 87 SER A C 1
ATOM 712 O O . SER A 1 87 ? -4.609 1.298 6.628 1.00 89.31 87 SER A O 1
ATOM 714 N N . TYR A 1 88 ? -5.697 2.094 4.839 1.00 91.31 88 TYR A N 1
ATOM 715 C CA . TYR A 1 88 ? -7.029 1.692 5.284 1.00 91.31 88 TYR A CA 1
ATOM 716 C C . TYR A 1 88 ? -7.166 0.162 5.416 1.00 91.31 88 TYR A C 1
ATOM 718 O O . TYR A 1 88 ? -7.737 -0.348 6.382 1.00 91.31 88 TYR A O 1
ATOM 726 N N . ALA A 1 89 ? -6.570 -0.621 4.510 1.00 90.88 89 ALA A N 1
ATOM 727 C CA . ALA A 1 89 ? -6.528 -2.080 4.630 1.00 90.88 89 ALA A CA 1
ATOM 728 C C . ALA A 1 89 ? -5.755 -2.544 5.880 1.00 90.88 89 ALA A C 1
ATOM 730 O O . ALA A 1 89 ? -6.147 -3.517 6.528 1.00 90.88 89 ALA A O 1
ATOM 731 N N . ILE A 1 90 ? -4.673 -1.852 6.250 1.00 89.12 90 ILE A N 1
ATOM 732 C CA . ILE A 1 90 ? -3.937 -2.128 7.492 1.00 89.12 90 ILE A CA 1
ATOM 733 C C . ILE A 1 90 ? -4.798 -1.777 8.708 1.00 89.12 90 ILE A C 1
ATOM 735 O O . ILE A 1 90 ? -4.924 -2.605 9.612 1.00 89.12 90 ILE A O 1
ATOM 739 N N . TYR A 1 91 ? -5.423 -0.597 8.718 1.00 90.50 91 TYR A N 1
ATOM 740 C CA . TYR A 1 91 ? -6.341 -0.167 9.776 1.00 90.50 91 TYR A CA 1
ATOM 741 C C . TYR A 1 91 ? -7.456 -1.193 10.008 1.00 90.50 91 TYR A C 1
ATOM 743 O O . TYR A 1 91 ? -7.576 -1.745 11.102 1.00 90.50 91 TYR A O 1
ATOM 751 N N . THR A 1 92 ? -8.201 -1.547 8.959 1.00 90.94 92 THR A N 1
ATOM 752 C CA . THR A 1 92 ? -9.306 -2.512 9.054 1.00 90.94 92 THR A CA 1
ATOM 753 C C . THR A 1 92 ? -8.847 -3.884 9.554 1.00 90.94 92 THR A C 1
ATOM 755 O O . THR A 1 92 ? -9.532 -4.498 10.374 1.00 90.94 92 THR A O 1
ATOM 758 N N . ARG A 1 93 ? -7.675 -4.375 9.119 1.00 90.56 93 ARG A N 1
ATOM 759 C CA . ARG A 1 93 ? -7.080 -5.622 9.636 1.00 90.56 93 ARG A CA 1
ATOM 760 C C . ARG A 1 93 ? -6.754 -5.525 11.125 1.00 90.56 93 ARG A C 1
ATOM 762 O O . ARG A 1 93 ? -7.037 -6.466 11.862 1.00 90.56 93 ARG A O 1
ATOM 769 N N . ARG A 1 94 ? -6.184 -4.404 11.574 1.00 88.25 94 ARG A N 1
ATOM 770 C CA . ARG A 1 94 ? -5.833 -4.186 12.984 1.00 88.25 94 ARG A CA 1
ATOM 771 C C . ARG A 1 94 ? -7.073 -4.081 13.875 1.00 88.25 94 ARG A C 1
ATOM 773 O O . ARG A 1 94 ? -7.074 -4.692 14.937 1.00 88.25 94 ARG A O 1
ATOM 780 N N . ILE A 1 95 ? -8.134 -3.407 13.425 1.00 88.75 95 ILE A N 1
ATOM 781 C CA . ILE A 1 95 ? -9.422 -3.364 14.141 1.00 88.75 95 ILE A CA 1
ATOM 782 C C . ILE A 1 95 ? -10.040 -4.761 14.244 1.00 88.75 95 ILE A C 1
ATOM 784 O O . ILE A 1 95 ? -10.434 -5.180 15.328 1.00 88.75 95 ILE A O 1
ATOM 788 N N . LYS A 1 96 ? -10.053 -5.533 13.149 1.00 88.50 96 LYS A N 1
ATOM 789 C CA . LYS A 1 96 ? -10.543 -6.922 13.170 1.00 88.50 96 LYS A CA 1
ATOM 790 C C . LYS A 1 96 ? -9.764 -7.800 14.151 1.00 88.50 96 LYS A C 1
ATOM 792 O O . LYS A 1 96 ? -10.379 -8.549 14.900 1.00 88.50 96 LYS A O 1
ATOM 797 N N . ALA A 1 97 ? -8.436 -7.694 14.171 1.00 87.00 97 ALA A N 1
ATOM 798 C CA . ALA A 1 97 ? -7.602 -8.430 15.121 1.00 87.00 97 ALA A CA 1
ATOM 799 C C . ALA A 1 97 ? -7.873 -8.007 16.576 1.00 87.00 97 ALA A C 1
ATOM 801 O O . ALA A 1 97 ? -7.903 -8.852 17.467 1.00 87.00 97 ALA A O 1
ATOM 802 N N . LEU A 1 98 ? -8.116 -6.714 16.819 1.00 84.94 98 LEU A N 1
ATOM 803 C CA . LEU A 1 98 ? -8.465 -6.199 18.143 1.00 84.94 98 LEU A CA 1
ATOM 804 C C . LEU A 1 98 ? -9.823 -6.738 18.622 1.00 84.94 98 LEU A C 1
ATOM 806 O O . LEU A 1 98 ? -9.921 -7.194 19.758 1.00 84.94 98 LEU A O 1
ATOM 810 N N . ASN A 1 99 ? -10.829 -6.767 17.743 1.00 86.50 99 ASN A N 1
ATOM 811 C CA . ASN A 1 99 ? -12.149 -7.345 18.029 1.00 86.50 99 ASN A CA 1
ATOM 812 C C . ASN A 1 99 ? -12.090 -8.855 18.295 1.00 86.50 99 ASN A C 1
ATOM 814 O O . ASN A 1 99 ? -12.895 -9.377 19.047 1.00 86.50 99 ASN A O 1
ATOM 818 N N . GLN A 1 100 ? -11.152 -9.579 17.680 1.00 85.88 100 GLN A N 1
ATOM 819 C CA . GLN A 1 100 ? -10.966 -11.013 17.941 1.00 85.88 100 GLN A CA 1
ATOM 820 C C . GLN A 1 100 ? -10.243 -11.277 19.267 1.00 85.88 100 GLN A C 1
ATOM 822 O O . GLN A 1 100 ? -10.512 -12.275 19.929 1.00 85.88 100 GLN A O 1
ATOM 827 N N . GLY A 1 101 ? -9.303 -10.404 19.639 1.00 80.56 101 GLY A N 1
ATOM 828 C CA . GLY A 1 101 ? -8.516 -10.525 20.868 1.00 80.56 101 GLY A CA 1
ATOM 829 C C . GLY A 1 101 ? -9.199 -9.969 22.118 1.00 80.56 101 GLY A C 1
ATOM 830 O O . GLY A 1 101 ? -8.642 -10.074 23.208 1.00 80.56 101 GLY A O 1
ATOM 831 N N . THR A 1 102 ? -10.376 -9.359 21.980 1.00 74.56 102 THR A N 1
ATOM 832 C CA . THR A 1 102 ? -11.148 -8.768 23.079 1.00 74.56 102 THR A CA 1
ATOM 833 C C . THR A 1 102 ? -12.611 -9.202 22.973 1.00 74.56 102 THR A C 1
ATOM 835 O O . THR A 1 102 ? -13.057 -9.613 21.912 1.00 74.56 102 THR A O 1
ATOM 838 N N . GLN A 1 103 ? -13.396 -9.104 24.049 1.00 72.31 103 GLN A N 1
ATOM 839 C CA . GLN A 1 103 ? -14.861 -9.253 23.951 1.00 72.31 103 GLN A CA 1
ATOM 840 C C . GLN A 1 103 ? -15.552 -7.978 23.418 1.00 72.31 103 GLN A C 1
ATOM 842 O O . GLN A 1 103 ? -16.773 -7.855 23.491 1.00 72.31 103 GLN A O 1
ATOM 847 N N . ALA A 1 104 ? -14.784 -7.010 22.905 1.00 71.81 104 ALA A N 1
ATOM 848 C CA . ALA A 1 104 ? -15.293 -5.746 22.394 1.00 71.81 104 ALA A CA 1
ATOM 849 C C . ALA A 1 104 ? -15.503 -5.803 20.873 1.00 71.81 104 ALA A C 1
ATOM 851 O O . ALA A 1 104 ? -14.735 -6.420 20.140 1.00 71.81 104 ALA A O 1
ATOM 852 N N . ASN A 1 105 ? -16.533 -5.102 20.395 1.00 78.94 105 ASN A N 1
ATOM 853 C CA . ASN A 1 105 ? -16.831 -4.938 18.973 1.00 78.94 105 ASN A CA 1
ATOM 854 C C . ASN A 1 105 ? -16.582 -3.484 18.563 1.00 78.94 105 ASN A C 1
ATOM 856 O O . ASN A 1 105 ? -17.509 -2.679 18.485 1.00 78.94 105 ASN A O 1
ATOM 860 N N . PHE A 1 106 ? -15.321 -3.137 18.316 1.00 82.06 106 PHE A N 1
ATOM 861 C CA . PHE A 1 106 ? -14.949 -1.822 17.810 1.00 82.06 106 PHE A CA 1
ATOM 862 C C . PHE A 1 106 ? -15.461 -1.627 16.379 1.00 82.06 106 PHE A C 1
ATOM 864 O O . PHE A 1 106 ? -15.305 -2.498 15.513 1.00 82.06 106 PHE A O 1
ATOM 871 N N . PHE A 1 107 ? -16.063 -0.462 16.140 1.00 84.62 107 PHE A N 1
ATOM 872 C CA . PHE A 1 107 ? -16.526 -0.033 14.827 1.00 84.62 107 PHE A CA 1
ATOM 873 C C . PHE A 1 107 ? -15.342 0.232 13.888 1.00 84.62 107 PHE A C 1
ATOM 875 O O . PHE A 1 107 ? -14.297 0.736 14.299 1.00 84.62 107 PHE A O 1
ATOM 882 N N . VAL A 1 108 ? -15.524 -0.099 12.611 1.00 87.38 108 VAL A N 1
ATOM 883 C CA . VAL A 1 108 ? -14.586 0.245 11.541 1.00 87.38 108 VAL A CA 1
ATOM 884 C C . VAL A 1 108 ? -15.081 1.533 10.900 1.00 87.38 108 VAL A C 1
ATOM 886 O O . VAL A 1 108 ? -16.173 1.538 10.339 1.00 87.38 108 VAL A O 1
ATOM 889 N N . MET A 1 109 ? -14.280 2.598 10.979 1.00 89.06 109 MET A N 1
ATOM 890 C CA . MET A 1 109 ? -14.576 3.880 10.331 1.00 89.06 109 MET A CA 1
ATOM 891 C C . MET A 1 109 ? -14.866 3.682 8.841 1.00 89.06 109 MET A C 1
ATOM 893 O O . MET A 1 109 ? -14.212 2.857 8.214 1.00 89.06 109 MET A O 1
ATOM 897 N N . SER A 1 110 ? -15.841 4.408 8.293 1.00 90.75 110 SER A N 1
ATOM 898 C CA . SER A 1 110 ? -16.179 4.360 6.868 1.00 90.75 110 SER A CA 1
ATOM 899 C C . SER A 1 110 ? -15.106 5.026 6.002 1.00 90.75 110 SER A C 1
ATOM 901 O O . SER A 1 110 ? -14.321 5.832 6.498 1.00 90.75 110 SER A O 1
ATOM 903 N N . LEU A 1 111 ? -15.081 4.729 4.696 1.00 91.50 111 LEU A N 1
ATOM 904 C CA . LEU A 1 111 ? -14.131 5.375 3.783 1.00 91.50 111 LEU A CA 1
ATOM 905 C C . LEU A 1 111 ? -14.408 6.876 3.686 1.00 91.50 111 LEU A C 1
ATOM 907 O O . LEU A 1 111 ? -13.466 7.658 3.748 1.00 91.50 111 LEU A O 1
ATOM 911 N N . SER A 1 112 ? -15.685 7.262 3.589 1.00 89.62 112 SER A N 1
ATOM 912 C CA . SER A 1 112 ? -16.132 8.662 3.568 1.00 89.62 112 SER A CA 1
ATOM 913 C C . SER A 1 112 ? -15.633 9.469 4.770 1.00 89.62 112 SER A C 1
ATOM 915 O O . SER A 1 112 ? -15.171 10.593 4.602 1.00 89.62 112 SER A O 1
ATOM 917 N N . ALA A 1 113 ? -15.641 8.883 5.972 1.00 88.50 113 ALA A N 1
ATOM 918 C CA . ALA A 1 113 ? -15.194 9.545 7.198 1.00 88.50 113 ALA A CA 1
ATOM 919 C C . ALA A 1 113 ? -13.672 9.780 7.256 1.00 88.50 113 ALA A C 1
ATOM 921 O O . ALA A 1 113 ? -13.203 10.549 8.091 1.00 88.50 113 ALA A O 1
ATOM 922 N N . CYS A 1 114 ? -12.897 9.138 6.377 1.00 89.25 114 CYS A N 1
ATOM 923 C CA . CYS A 1 114 ? -11.453 9.341 6.257 1.00 89.25 114 CYS A CA 1
ATOM 924 C C . CYS A 1 114 ? -11.070 10.379 5.181 1.00 89.25 114 CYS A C 1
ATOM 926 O O . CYS A 1 114 ? -9.881 10.555 4.899 1.00 89.25 114 CYS A O 1
ATOM 928 N N . ILE A 1 115 ? -12.048 11.031 4.545 1.00 86.25 115 ILE A N 1
ATOM 929 C CA . ILE A 1 115 ? -11.824 12.028 3.493 1.00 86.25 115 ILE A CA 1
ATOM 930 C C . ILE A 1 115 ? -12.051 13.418 4.082 1.00 86.25 115 ILE A C 1
ATOM 932 O O . ILE A 1 115 ? -13.049 13.672 4.753 1.00 86.25 115 ILE A O 1
ATOM 936 N N . GLU A 1 116 ? -11.130 14.342 3.817 1.00 85.56 116 GLU A N 1
ATOM 937 C CA . GLU A 1 116 ? -11.322 15.740 4.193 1.00 85.56 116 GLU A CA 1
ATOM 938 C C . GLU A 1 116 ? -12.526 16.342 3.450 1.00 85.56 116 GLU A C 1
ATOM 940 O O . GLU A 1 116 ? -12.700 16.110 2.252 1.00 85.56 116 GLU A O 1
ATOM 945 N N . GLN A 1 117 ? -13.336 17.157 4.135 1.00 84.19 117 GLN A N 1
ATOM 946 C CA . GLN A 1 117 ? -14.575 17.718 3.581 1.00 84.19 117 GLN A CA 1
ATOM 947 C C . GLN A 1 117 ? -14.368 18.416 2.225 1.00 84.19 117 GLN A C 1
ATOM 949 O O . GLN A 1 117 ? -15.155 18.212 1.302 1.00 84.19 117 GLN A O 1
ATOM 954 N N . GLY A 1 118 ? -13.303 19.216 2.078 1.00 86.50 118 GLY A N 1
ATOM 955 C CA . GLY A 1 118 ? -12.992 19.902 0.817 1.00 86.50 118 GLY A CA 1
ATOM 956 C C . GLY A 1 118 ? -12.723 18.927 -0.334 1.00 86.50 118 GLY A C 1
ATOM 957 O O . GLY A 1 118 ? -13.302 19.059 -1.414 1.00 86.50 118 GLY A O 1
ATOM 958 N N . THR A 1 119 ? -11.913 17.898 -0.075 1.00 87.88 119 THR A N 1
ATOM 959 C CA . THR A 1 119 ? -11.599 16.826 -1.030 1.00 87.88 119 THR A CA 1
ATOM 960 C C . THR A 1 119 ? -12.840 16.013 -1.387 1.00 87.88 119 THR A C 1
ATOM 962 O O . THR A 1 119 ? -13.065 15.708 -2.557 1.00 87.88 119 THR A O 1
ATOM 965 N N . MET A 1 120 ? -13.688 15.701 -0.4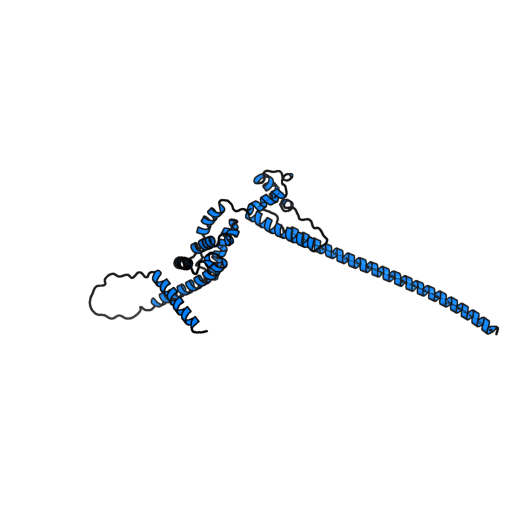05 1.00 89.12 120 MET A N 1
ATOM 966 C CA . MET A 1 120 ? -14.929 14.960 -0.625 1.00 89.12 120 MET A CA 1
ATOM 967 C C . MET A 1 120 ? -15.873 15.716 -1.566 1.00 89.12 120 MET A C 1
ATOM 969 O O . MET A 1 120 ? -16.361 15.133 -2.534 1.00 89.12 120 MET A O 1
ATOM 973 N N . VAL A 1 121 ? -16.075 17.021 -1.344 1.00 89.62 121 VAL A N 1
ATOM 974 C CA . VAL A 1 121 ? -16.898 17.871 -2.224 1.00 89.62 121 VAL A CA 1
ATOM 975 C C . VAL A 1 121 ? -16.346 17.886 -3.650 1.00 89.62 121 VAL A C 1
ATOM 977 O O . VAL A 1 121 ? -17.114 17.765 -4.607 1.00 89.62 121 VAL A O 1
ATOM 980 N N . GLN A 1 122 ? -15.023 17.981 -3.804 1.00 89.56 122 GLN A N 1
ATOM 981 C CA . GLN A 1 122 ? -14.380 17.956 -5.115 1.00 89.56 122 GLN A CA 1
ATOM 982 C C . GLN A 1 122 ? -14.609 16.620 -5.839 1.00 89.56 122 GLN A C 1
ATOM 984 O O . GLN A 1 122 ? -15.027 16.620 -6.996 1.00 89.56 122 GLN A O 1
ATOM 989 N N . ILE A 1 123 ? -14.378 15.486 -5.173 1.00 90.88 123 ILE A N 1
ATOM 990 C CA . ILE A 1 123 ? -14.543 14.157 -5.783 1.00 90.88 123 ILE A CA 1
ATOM 991 C C . ILE A 1 123 ? -16.004 13.923 -6.177 1.00 90.88 123 ILE A C 1
ATOM 993 O O . ILE A 1 123 ? -16.291 13.524 -7.309 1.00 90.88 123 ILE A O 1
ATOM 997 N N . CYS A 1 124 ? -16.937 14.216 -5.269 1.00 91.81 124 CYS A N 1
ATOM 998 C CA . CYS A 1 124 ? -18.370 14.092 -5.518 1.00 91.81 124 CYS A CA 1
ATOM 999 C C . CYS A 1 124 ? -18.811 14.934 -6.725 1.00 91.81 124 CYS A C 1
ATOM 1001 O O . CYS A 1 124 ? -19.501 14.427 -7.609 1.00 91.81 124 CYS A O 1
ATOM 1003 N N . GLY A 1 125 ? -18.371 16.195 -6.798 1.00 90.75 125 GLY A N 1
ATOM 1004 C CA . GLY A 1 125 ? -18.771 17.125 -7.853 1.00 90.75 125 GLY A CA 1
ATOM 1005 C C . GLY A 1 125 ? -18.124 16.870 -9.216 1.00 90.75 125 GLY A C 1
ATOM 1006 O O . GLY A 1 125 ? -18.807 16.968 -10.234 1.00 90.75 125 GLY A O 1
ATOM 1007 N N . PHE A 1 126 ? -16.827 16.548 -9.251 1.00 88.94 126 PHE A N 1
ATOM 1008 C CA . PHE A 1 126 ? -16.043 16.520 -10.494 1.00 88.94 126 PHE A CA 1
ATOM 1009 C C . PHE A 1 126 ? -15.687 15.120 -11.004 1.00 88.94 126 PHE A C 1
ATOM 1011 O O . PHE A 1 126 ? -15.396 14.983 -12.191 1.00 88.94 126 PHE A O 1
ATOM 1018 N N . GLU A 1 127 ? -15.685 14.092 -10.149 1.00 90.31 127 GLU A N 1
ATOM 1019 C CA . GLU A 1 127 ? -15.288 12.728 -10.539 1.00 90.31 127 GLU A CA 1
ATOM 1020 C C . GLU A 1 127 ? -16.463 11.743 -10.491 1.00 90.31 127 GLU A C 1
ATOM 1022 O O . GLU A 1 127 ? -16.635 10.951 -11.417 1.00 90.31 127 GLU A O 1
ATOM 1027 N N . LEU A 1 128 ? -17.291 11.795 -9.440 1.00 91.50 128 LEU A N 1
ATOM 1028 C CA . LEU A 1 128 ? -18.446 10.900 -9.275 1.00 91.50 128 LEU A CA 1
ATOM 1029 C C . LEU A 1 128 ? -19.755 11.482 -9.823 1.00 91.50 128 LEU A C 1
ATOM 1031 O O . LEU A 1 128 ? -20.691 10.725 -10.077 1.00 91.50 128 LEU A O 1
ATOM 1035 N N . PHE A 1 129 ? -19.816 12.803 -10.015 1.00 93.12 129 PHE A N 1
ATOM 1036 C CA . PHE A 1 129 ? -20.990 13.550 -10.481 1.00 93.12 129 PHE A CA 1
ATOM 1037 C C . PHE A 1 129 ? -22.256 13.282 -9.649 1.00 93.12 129 PHE A C 1
ATOM 1039 O O . PHE A 1 129 ? -23.349 13.081 -10.183 1.00 93.12 129 PHE A O 1
ATOM 1046 N N . LYS A 1 130 ? -22.106 13.276 -8.320 1.00 93.38 130 LYS A N 1
ATOM 1047 C CA . LYS A 1 130 ? -23.174 13.019 -7.343 1.00 93.38 130 LYS A CA 1
ATOM 1048 C C . LYS A 1 130 ? -23.105 13.997 -6.178 1.00 93.38 130 LYS A C 1
ATOM 1050 O O . LYS A 1 130 ? -22.048 14.547 -5.884 1.00 93.38 130 LYS A O 1
ATOM 1055 N N . ALA A 1 131 ? -24.227 14.202 -5.489 1.00 90.69 131 ALA A N 1
ATOM 1056 C CA . ALA A 1 131 ? -24.188 14.881 -4.199 1.00 90.69 131 ALA A CA 1
ATOM 1057 C C . ALA A 1 131 ? -23.564 13.957 -3.143 1.00 90.69 131 ALA A C 1
ATOM 1059 O O . ALA A 1 131 ? -23.726 12.743 -3.209 1.00 90.69 131 ALA A O 1
ATOM 1060 N N . GLU A 1 132 ? -22.903 14.540 -2.143 1.00 86.25 132 GLU A N 1
ATOM 1061 C CA . GLU A 1 132 ? -22.210 13.811 -1.069 1.00 86.25 132 GLU A CA 1
ATOM 1062 C C . GLU A 1 132 ? -23.080 12.724 -0.419 1.00 86.25 132 GLU A C 1
ATOM 1064 O O . GLU A 1 132 ? -22.669 11.574 -0.302 1.00 86.25 132 GLU A O 1
ATOM 1069 N N . LYS A 1 133 ? -24.325 13.072 -0.082 1.00 88.50 133 LYS A N 1
ATOM 1070 C CA . LYS A 1 133 ? -25.304 12.170 0.543 1.00 88.50 133 LYS A CA 1
ATOM 1071 C C . LYS A 1 133 ? -25.736 10.986 -0.335 1.00 88.50 133 LYS A C 1
ATOM 1073 O O . LYS A 1 133 ? -26.303 10.031 0.186 1.00 88.50 133 LYS A O 1
ATOM 1078 N N . ASP A 1 134 ? -25.515 11.073 -1.646 1.00 93.00 134 ASP A N 1
ATOM 1079 C CA . ASP A 1 134 ? -25.958 10.079 -2.628 1.00 93.00 134 ASP A CA 1
ATOM 1080 C C . ASP A 1 134 ? -24.828 9.104 -3.014 1.00 93.00 134 ASP A C 1
ATOM 1082 O O . ASP A 1 134 ? -25.068 8.169 -3.783 1.00 93.00 134 ASP A O 1
ATOM 1086 N N . VAL A 1 135 ? -23.602 9.309 -2.508 1.00 93.62 135 VAL A N 1
ATOM 1087 C CA . VAL A 1 135 ? -22.468 8.400 -2.725 1.00 93.62 135 VAL A CA 1
ATOM 1088 C C . VAL A 1 135 ? -22.441 7.336 -1.633 1.00 93.62 135 VAL A C 1
ATOM 1090 O O . VAL A 1 135 ? -22.294 7.623 -0.446 1.00 93.62 135 VAL A O 1
ATOM 1093 N N . THR A 1 136 ? -22.558 6.078 -2.039 1.00 94.81 136 THR A N 1
ATOM 1094 C CA . THR A 1 136 ? -22.529 4.935 -1.123 1.00 94.81 136 THR A CA 1
ATOM 1095 C C . THR A 1 136 ? -21.100 4.523 -0.756 1.00 94.81 136 THR A C 1
ATOM 1097 O O . THR A 1 136 ? -20.146 4.741 -1.499 1.00 94.81 136 THR A O 1
ATOM 1100 N N . GLU A 1 137 ? -20.937 3.816 0.366 1.00 92.88 137 GLU A N 1
ATOM 1101 C CA . GLU A 1 137 ? -19.636 3.247 0.764 1.00 92.88 137 GLU A CA 1
ATOM 1102 C C . GLU A 1 137 ? -19.061 2.242 -0.247 1.00 92.88 137 GLU A C 1
ATOM 1104 O O . GLU A 1 137 ? -17.845 2.053 -0.323 1.00 92.88 137 GLU A O 1
ATOM 1109 N N . ALA A 1 138 ? -19.920 1.575 -1.024 1.00 93.94 138 ALA A N 1
ATOM 1110 C CA . ALA A 1 138 ? -19.477 0.705 -2.109 1.00 93.94 138 ALA A CA 1
ATOM 1111 C C . ALA A 1 138 ? -18.861 1.522 -3.252 1.00 93.94 138 ALA A C 1
ATOM 1113 O O . ALA A 1 138 ? -17.794 1.172 -3.744 1.00 93.94 138 ALA A O 1
ATOM 1114 N N . GLU A 1 139 ? -19.473 2.649 -3.607 1.00 93.75 139 GLU A N 1
ATOM 1115 C CA . GLU A 1 139 ? -18.959 3.540 -4.648 1.00 93.75 139 GLU A CA 1
ATOM 1116 C C . GLU A 1 139 ? -17.664 4.228 -4.227 1.00 93.75 139 GLU A C 1
ATOM 1118 O O . GLU A 1 139 ? -16.740 4.308 -5.032 1.00 93.75 139 GLU A O 1
ATOM 1123 N N . TRP A 1 140 ? -17.538 4.635 -2.959 1.00 93.31 140 TRP A N 1
ATOM 1124 C CA . TRP A 1 140 ? -16.260 5.107 -2.418 1.00 93.31 140 TRP A CA 1
ATOM 1125 C C . TRP A 1 140 ? -15.166 4.052 -2.561 1.00 93.31 140 TRP A C 1
ATOM 1127 O O . TRP A 1 140 ? -14.056 4.344 -3.010 1.00 93.31 140 TRP A O 1
ATOM 1137 N N . ARG A 1 141 ? -15.480 2.798 -2.224 1.00 92.88 141 ARG A N 1
ATOM 1138 C CA . ARG A 1 141 ? -14.542 1.684 -2.368 1.00 92.88 141 ARG A CA 1
ATOM 1139 C C . ARG A 1 141 ? -14.131 1.481 -3.822 1.00 92.88 141 ARG A C 1
ATOM 1141 O O . ARG A 1 141 ? -12.936 1.377 -4.089 1.00 92.88 141 ARG A O 1
ATOM 1148 N N . ASP A 1 142 ? -15.087 1.439 -4.742 1.00 93.12 142 ASP A N 1
ATOM 1149 C CA . ASP A 1 142 ? -14.822 1.224 -6.165 1.00 93.12 142 ASP A CA 1
ATOM 1150 C C . ASP A 1 142 ? -14.019 2.383 -6.765 1.00 93.12 142 ASP A C 1
ATOM 1152 O O . ASP A 1 142 ? -13.055 2.158 -7.499 1.00 93.12 142 ASP A O 1
ATOM 1156 N N . TYR A 1 143 ? -14.334 3.617 -6.372 1.00 91.56 143 TYR A N 1
ATOM 1157 C CA . TYR A 1 143 ? -13.585 4.813 -6.739 1.00 91.56 143 TYR A CA 1
ATOM 1158 C C . TYR A 1 143 ? -12.106 4.706 -6.356 1.00 91.56 143 TYR A C 1
ATOM 1160 O O . TYR A 1 143 ? -11.232 4.880 -7.209 1.00 91.56 143 TYR A O 1
ATOM 1168 N N . PHE A 1 144 ? -11.796 4.365 -5.104 1.00 90.69 144 PHE A N 1
ATOM 1169 C CA . PHE A 1 144 ? -10.404 4.232 -4.676 1.00 90.69 144 PHE A CA 1
ATOM 1170 C C . PHE A 1 144 ? -9.712 3.006 -5.285 1.00 90.69 144 PHE A C 1
ATOM 1172 O O . PHE A 1 144 ? -8.541 3.079 -5.662 1.00 90.69 144 PHE A O 1
ATOM 1179 N N . LEU A 1 145 ? -10.422 1.880 -5.417 1.00 89.69 145 LEU A N 1
ATOM 1180 C CA . LEU A 1 145 ? -9.870 0.661 -6.013 1.00 89.69 145 LEU A CA 1
ATOM 1181 C C . LEU A 1 145 ? -9.637 0.788 -7.522 1.00 89.69 145 LEU A C 1
ATOM 1183 O O . LEU A 1 145 ? -8.752 0.108 -8.042 1.00 89.69 145 LEU A O 1
ATOM 1187 N N . SER A 1 146 ? -10.335 1.692 -8.213 1.00 87.56 146 SER A N 1
ATOM 1188 C CA . SER A 1 146 ? -10.095 1.976 -9.634 1.00 87.56 146 SER A CA 1
ATOM 1189 C C . SER A 1 146 ? -8.643 2.382 -9.918 1.00 87.56 146 SER A C 1
ATOM 1191 O O . SER A 1 146 ? -8.102 2.069 -10.976 1.00 87.56 146 SER A O 1
ATOM 1193 N N . ALA A 1 147 ? -7.964 2.998 -8.942 1.00 86.06 147 ALA A N 1
ATOM 1194 C CA . ALA A 1 147 ? -6.567 3.409 -9.051 1.00 86.06 147 ALA A CA 1
ATOM 1195 C C . ALA A 1 147 ? -5.566 2.243 -9.090 1.00 86.06 147 ALA A C 1
ATOM 1197 O O . ALA A 1 147 ? -4.393 2.470 -9.390 1.00 86.06 147 ALA A O 1
ATOM 1198 N N . ARG A 1 148 ? -6.015 1.019 -8.778 1.00 82.12 148 ARG A N 1
ATOM 1199 C CA . ARG A 1 148 ? -5.225 -0.215 -8.893 1.00 82.12 148 ARG A CA 1
ATOM 1200 C C . ARG A 1 148 ? -5.329 -0.856 -10.269 1.00 82.12 148 ARG A C 1
ATOM 1202 O O . ARG A 1 148 ? -4.550 -1.757 -10.560 1.00 82.12 148 ARG A O 1
ATOM 1209 N N . VAL A 1 149 ? -6.263 -0.414 -11.107 1.00 78.25 149 VAL A N 1
ATOM 1210 C CA . VAL A 1 149 ? -6.378 -0.901 -12.480 1.00 78.25 149 VAL A CA 1
ATOM 1211 C C . VAL A 1 149 ? -5.376 -0.127 -13.345 1.00 78.25 149 VAL A C 1
ATOM 1213 O O . VAL A 1 149 ? -5.474 1.103 -13.435 1.00 78.25 149 VAL A O 1
ATOM 1216 N N . PRO A 1 150 ? -4.396 -0.804 -13.975 1.00 72.56 150 PRO A N 1
ATOM 1217 C CA . PRO A 1 150 ? -3.499 -0.156 -14.925 1.00 72.56 150 PRO A CA 1
ATOM 1218 C C . PRO A 1 150 ? -4.300 0.436 -16.088 1.00 72.56 150 PRO A C 1
ATOM 1220 O O . PRO A 1 150 ? -5.258 -0.175 -16.566 1.00 72.56 150 PRO A O 1
ATOM 1223 N N . ASP A 1 151 ? -3.900 1.609 -16.579 1.00 72.88 151 ASP A N 1
ATOM 1224 C CA . ASP A 1 151 ? -4.528 2.182 -17.771 1.00 72.88 151 ASP A CA 1
ATOM 1225 C C . ASP A 1 151 ? -4.341 1.268 -18.987 1.00 72.88 151 ASP A C 1
ATOM 1227 O O . ASP A 1 151 ? -3.318 0.598 -19.141 1.00 72.88 151 ASP A O 1
ATOM 1231 N N . ASN A 1 152 ? -5.289 1.293 -19.926 1.00 73.44 152 ASN A N 1
ATOM 1232 C CA . ASN A 1 152 ? -5.159 0.555 -21.189 1.00 73.44 152 ASN A CA 1
ATOM 1233 C C . ASN A 1 152 ? -3.926 0.990 -22.019 1.00 73.44 152 ASN A C 1
ATOM 1235 O O . ASN A 1 152 ? -3.459 0.253 -22.889 1.00 73.44 152 ASN A O 1
ATOM 1239 N N . THR A 1 153 ? -3.374 2.175 -21.741 1.00 82.25 153 THR A N 1
ATOM 1240 C CA . THR A 1 153 ? -2.132 2.700 -22.316 1.00 82.25 153 THR A CA 1
ATOM 1241 C C . THR A 1 153 ? -0.896 2.416 -21.463 1.00 82.25 153 THR A C 1
ATOM 1243 O O . THR A 1 153 ? 0.209 2.659 -21.947 1.00 82.25 153 THR A O 1
ATOM 1246 N N . ALA A 1 154 ? -1.034 1.871 -20.248 1.00 81.81 154 ALA A N 1
ATOM 1247 C CA . ALA A 1 154 ? 0.060 1.724 -19.286 1.00 81.81 154 ALA A CA 1
ATOM 1248 C C . ALA A 1 154 ? 1.233 0.922 -19.862 1.00 81.81 154 ALA A C 1
ATOM 1250 O O . ALA A 1 154 ? 2.367 1.378 -19.794 1.00 81.81 154 ALA A O 1
ATOM 1251 N N . TYR A 1 155 ? 0.969 -0.187 -20.564 1.00 85.62 155 TYR A N 1
ATOM 1252 C CA . TYR A 1 155 ? 2.017 -0.958 -21.247 1.00 85.62 155 TYR A CA 1
ATOM 1253 C C . TYR A 1 155 ? 2.752 -0.163 -22.334 1.00 85.62 155 TYR A C 1
ATOM 1255 O O . TYR A 1 155 ? 3.972 -0.254 -22.440 1.00 85.62 155 TYR A O 1
ATOM 1263 N N . LYS A 1 156 ? 2.035 0.649 -23.122 1.00 89.56 156 LYS A N 1
ATOM 1264 C CA . LYS A 1 156 ? 2.654 1.494 -24.159 1.00 89.56 156 LYS A CA 1
ATOM 1265 C C . LYS A 1 156 ? 3.509 2.597 -23.536 1.00 89.56 156 LYS A C 1
ATOM 1267 O O . LYS A 1 156 ? 4.565 2.935 -24.066 1.00 89.56 156 LYS A O 1
ATOM 1272 N N . THR A 1 157 ? 3.046 3.164 -22.424 1.00 91.00 157 THR A N 1
ATOM 1273 C CA . THR A 1 157 ? 3.784 4.168 -21.656 1.00 91.00 157 THR A CA 1
ATOM 1274 C C . THR A 1 157 ? 5.016 3.552 -21.001 1.00 91.00 157 THR A C 1
ATOM 1276 O O . THR A 1 157 ? 6.098 4.119 -21.127 1.00 91.00 157 THR A O 1
ATOM 1279 N N . LEU A 1 158 ? 4.889 2.360 -20.414 1.00 92.44 158 LEU A N 1
ATOM 1280 C CA . LEU A 1 158 ? 5.999 1.603 -19.847 1.00 92.44 158 LEU A CA 1
ATOM 1281 C C . LEU A 1 158 ? 7.070 1.342 -20.904 1.00 92.44 158 LEU A C 1
ATOM 1283 O O . LEU A 1 158 ? 8.217 1.715 -20.695 1.00 92.44 158 LEU A O 1
ATOM 1287 N N . ASP A 1 159 ? 6.693 0.807 -22.070 1.00 92.19 159 ASP A N 1
ATOM 1288 C CA . ASP A 1 159 ? 7.610 0.568 -23.195 1.00 92.19 159 ASP A CA 1
ATOM 1289 C C . ASP A 1 159 ? 8.349 1.834 -23.653 1.00 92.19 159 ASP A C 1
ATOM 1291 O O . ASP A 1 159 ? 9.447 1.754 -24.209 1.00 92.19 159 ASP A O 1
ATOM 1295 N N . ARG A 1 160 ? 7.746 3.012 -23.476 1.00 94.12 160 ARG A N 1
ATOM 1296 C CA . ARG A 1 160 ? 8.369 4.297 -23.794 1.00 94.12 160 ARG A CA 1
ATOM 1297 C C . ARG A 1 160 ? 9.330 4.743 -22.694 1.00 94.12 160 ARG A C 1
ATOM 1299 O O . ARG A 1 160 ? 10.431 5.168 -23.024 1.00 94.12 160 ARG A O 1
ATOM 1306 N N . GLU A 1 161 ? 8.937 4.652 -21.428 1.00 94.19 161 GLU A N 1
ATOM 1307 C CA . GLU A 1 161 ? 9.747 5.115 -20.292 1.00 94.19 161 GLU A CA 1
ATOM 1308 C C . GLU A 1 161 ? 10.942 4.198 -20.014 1.00 94.19 161 GLU A C 1
ATOM 1310 O O . GLU A 1 161 ? 12.054 4.671 -19.814 1.00 94.19 161 GLU A O 1
ATOM 1315 N N . VAL A 1 162 ? 10.791 2.879 -20.134 1.00 95.25 162 VAL A N 1
ATOM 1316 C CA . VAL A 1 162 ? 11.925 1.949 -19.974 1.00 95.25 162 VAL A CA 1
ATOM 1317 C C . VAL A 1 162 ? 12.988 2.098 -21.069 1.00 95.25 162 VAL A C 1
ATOM 1319 O O . VAL A 1 162 ? 14.104 1.622 -20.898 1.00 95.25 162 VAL A O 1
ATOM 1322 N N . LYS A 1 163 ? 12.699 2.778 -22.190 1.00 93.69 163 LYS A N 1
ATOM 1323 C CA . LYS A 1 163 ? 13.724 3.094 -23.205 1.00 93.69 163 LYS A CA 1
ATOM 1324 C C . LYS A 1 163 ? 14.707 4.161 -22.744 1.00 93.69 163 LYS A C 1
ATOM 1326 O O . LYS A 1 163 ? 15.810 4.214 -23.284 1.00 93.69 163 LYS A O 1
ATOM 1331 N N . THR A 1 164 ? 14.312 5.019 -21.804 1.00 93.81 164 THR A N 1
ATOM 1332 C CA . THR A 1 164 ? 15.217 6.015 -21.216 1.00 93.81 164 THR A CA 1
ATOM 1333 C C . THR A 1 164 ? 16.020 5.437 -20.055 1.00 93.81 164 THR A C 1
ATOM 1335 O O . THR A 1 164 ? 16.999 6.053 -19.648 1.00 93.81 164 THR A O 1
ATOM 1338 N N . LEU A 1 165 ? 15.644 4.256 -19.550 1.00 96.44 165 LEU A N 1
ATOM 1339 C CA . LEU A 1 165 ? 16.377 3.542 -18.511 1.00 96.44 165 LEU A CA 1
ATOM 1340 C C . LEU A 1 165 ? 17.778 3.164 -19.009 1.00 96.44 165 LEU A C 1
ATOM 1342 O O . LEU A 1 165 ? 17.943 2.554 -20.071 1.00 96.44 165 LEU A O 1
ATOM 1346 N N . CYS A 1 166 ? 18.795 3.490 -18.221 1.00 96.31 166 CYS A N 1
ATOM 1347 C CA . CYS A 1 166 ? 20.169 3.108 -18.500 1.00 96.31 166 CYS A CA 1
ATOM 1348 C C . CYS A 1 166 ? 20.927 2.811 -17.208 1.00 96.31 166 CYS A C 1
ATOM 1350 O O . CYS A 1 166 ? 20.661 3.386 -16.160 1.00 96.31 166 CYS A O 1
ATOM 1352 N N . MET A 1 167 ? 21.886 1.893 -17.293 1.00 97.19 167 MET A N 1
ATOM 1353 C CA . MET A 1 167 ? 22.819 1.649 -16.203 1.00 97.19 167 MET A CA 1
ATOM 1354 C C . MET A 1 167 ? 23.779 2.832 -16.066 1.00 97.19 167 MET A C 1
ATOM 1356 O O . MET A 1 167 ? 24.464 3.183 -17.032 1.00 97.19 167 MET A O 1
ATOM 1360 N N . ASP A 1 168 ? 23.859 3.381 -14.858 1.00 95.38 168 ASP A N 1
ATOM 1361 C CA . ASP A 1 168 ? 24.876 4.353 -14.473 1.00 95.38 168 ASP A CA 1
ATOM 1362 C C . ASP A 1 168 ? 26.254 3.672 -14.432 1.00 95.38 168 ASP A C 1
ATOM 1364 O O . ASP A 1 168 ? 26.451 2.682 -13.728 1.00 95.38 168 ASP A O 1
ATOM 1368 N N . VAL A 1 169 ? 27.200 4.169 -15.230 1.00 93.12 169 VAL A N 1
ATOM 1369 C CA . VAL A 1 169 ? 28.566 3.632 -15.330 1.00 93.12 169 VAL A CA 1
ATOM 1370 C C . VAL A 1 169 ? 29.581 4.425 -14.511 1.00 93.12 169 VAL A C 1
ATOM 1372 O O . VAL A 1 169 ? 30.738 4.015 -14.449 1.00 93.12 169 VAL A O 1
ATOM 1375 N N . GLU A 1 170 ? 29.167 5.515 -13.868 1.00 92.06 170 GLU A N 1
ATOM 1376 C CA . GLU A 1 170 ? 30.038 6.338 -13.025 1.00 92.06 170 GLU A CA 1
ATOM 1377 C C . GLU A 1 170 ? 30.190 5.740 -11.616 1.00 92.06 170 GLU A C 1
ATO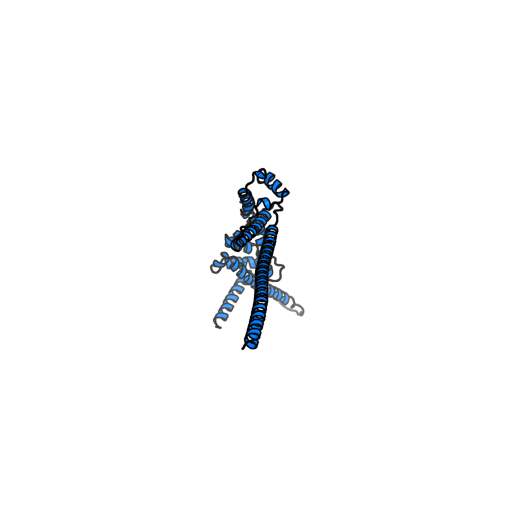M 1379 O O . GLU A 1 170 ? 31.175 5.988 -10.920 1.00 92.06 170 GLU A O 1
ATOM 1384 N N . LEU A 1 171 ? 29.253 4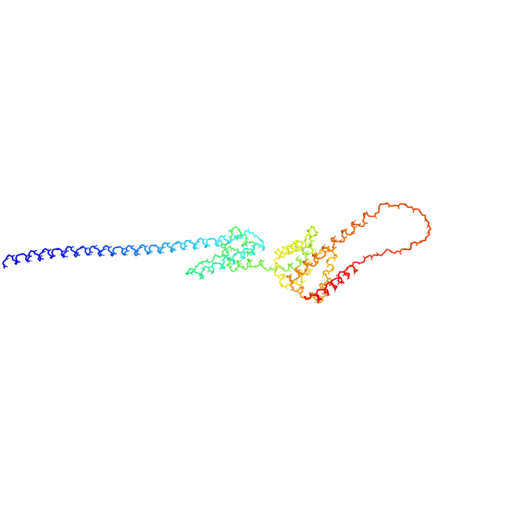.881 -11.199 1.00 91.81 171 LEU A N 1
ATOM 1385 C CA . LEU A 1 171 ? 29.347 4.149 -9.933 1.00 91.81 171 LEU A CA 1
ATOM 1386 C C . LEU A 1 171 ? 30.499 3.131 -9.975 1.00 91.81 171 LEU A C 1
ATOM 1388 O O . LEU A 1 171 ? 30.701 2.429 -10.967 1.00 91.81 171 LEU A O 1
ATOM 1392 N N . GLN A 1 172 ? 31.269 3.034 -8.892 1.00 87.88 172 GLN A N 1
ATOM 1393 C CA . GLN A 1 172 ? 32.550 2.313 -8.898 1.00 87.88 172 GLN A CA 1
ATOM 1394 C C . GLN A 1 172 ? 32.418 0.792 -8.820 1.00 87.88 172 GLN A C 1
ATOM 1396 O O . GLN A 1 172 ? 33.273 0.080 -9.344 1.00 87.88 172 GLN A O 1
ATOM 1401 N N . ASP A 1 173 ? 31.364 0.284 -8.188 1.00 91.19 173 ASP A N 1
ATOM 1402 C CA . ASP A 1 173 ? 31.174 -1.142 -7.956 1.00 91.19 173 ASP A CA 1
ATOM 1403 C C . ASP A 1 173 ? 29.920 -1.687 -8.659 1.00 91.19 173 ASP A C 1
ATOM 1405 O O . ASP A 1 173 ? 28.949 -0.976 -8.936 1.00 91.19 173 ASP A O 1
ATOM 1409 N N . ALA A 1 174 ? 29.954 -2.984 -8.967 1.00 92.88 174 ALA A N 1
ATOM 1410 C CA . ALA A 1 174 ? 28.888 -3.667 -9.694 1.00 92.88 174 ALA A CA 1
ATOM 1411 C C . ALA A 1 174 ? 27.563 -3.709 -8.916 1.00 92.88 174 ALA A C 1
ATOM 1413 O O . ALA A 1 174 ? 26.489 -3.714 -9.522 1.00 92.88 174 ALA A O 1
ATOM 1414 N N . GLU A 1 175 ? 27.626 -3.756 -7.585 1.00 93.31 175 GLU A N 1
ATOM 1415 C CA . GLU A 1 175 ? 26.444 -3.838 -6.736 1.00 93.31 175 GLU A CA 1
ATOM 1416 C C . GLU A 1 175 ? 25.669 -2.521 -6.756 1.00 93.31 175 GLU A C 1
ATOM 1418 O O . GLU A 1 175 ? 24.460 -2.540 -6.991 1.00 93.31 175 GLU A O 1
ATOM 1423 N N . SER A 1 176 ? 26.356 -1.388 -6.631 1.00 95.94 176 SER A N 1
ATOM 1424 C CA . SER A 1 176 ? 25.778 -0.049 -6.729 1.00 95.94 176 SER A CA 1
ATOM 1425 C C . SER A 1 176 ? 25.164 0.207 -8.105 1.00 95.94 176 SER A C 1
ATOM 1427 O O . SER A 1 176 ? 24.021 0.660 -8.177 1.00 95.94 176 SER A O 1
ATOM 1429 N N . ARG A 1 177 ? 25.861 -0.141 -9.202 1.00 96.12 177 ARG A N 1
ATOM 1430 C CA . ARG A 1 177 ? 25.329 0.002 -10.578 1.00 96.12 177 ARG A CA 1
ATOM 1431 C C . ARG A 1 177 ? 24.021 -0.750 -10.772 1.00 96.12 177 ARG A C 1
ATOM 1433 O O . ARG A 1 177 ? 23.059 -0.215 -11.322 1.00 96.12 177 ARG A O 1
ATOM 1440 N N . LEU A 1 178 ? 23.988 -2.003 -10.323 1.00 96.19 178 LEU A N 1
ATOM 1441 C CA . LEU A 1 178 ? 22.813 -2.850 -10.471 1.00 96.19 178 LEU A CA 1
ATOM 1442 C C . LEU A 1 178 ? 21.677 -2.414 -9.541 1.00 96.19 178 LEU A C 1
ATOM 1444 O O . LEU A 1 178 ? 20.524 -2.399 -9.961 1.00 96.19 178 LEU A O 1
ATOM 1448 N N . SER A 1 179 ? 21.994 -2.028 -8.305 1.00 95.75 179 SER A N 1
ATOM 1449 C CA . SER A 1 179 ? 21.004 -1.551 -7.334 1.00 95.75 179 SER A CA 1
ATOM 1450 C C . SER A 1 179 ? 20.341 -0.261 -7.806 1.00 95.75 179 SER A C 1
ATOM 1452 O O . SER A 1 179 ? 19.118 -0.159 -7.750 1.00 95.75 179 SER A O 1
ATOM 1454 N N . ARG A 1 180 ? 21.122 0.683 -8.353 1.00 97.19 180 ARG A N 1
ATOM 1455 C CA . ARG A 1 180 ? 20.598 1.909 -8.968 1.00 97.19 180 ARG A CA 1
ATOM 1456 C C . ARG A 1 180 ? 19.678 1.598 -10.145 1.00 97.19 180 ARG A C 1
ATOM 1458 O O . ARG A 1 180 ? 18.537 2.037 -10.141 1.00 97.19 180 ARG A O 1
ATOM 1465 N N . LEU A 1 181 ? 20.131 0.769 -11.090 1.00 97.25 181 LEU A N 1
ATOM 1466 C CA . LEU A 1 181 ? 19.323 0.377 -12.249 1.00 97.25 181 LEU A CA 1
ATOM 1467 C C . LEU A 1 181 ? 17.986 -0.269 -11.840 1.00 97.25 181 LEU A C 1
ATOM 1469 O O . LEU A 1 181 ? 16.952 0.003 -12.448 1.00 97.25 181 LEU A O 1
ATOM 1473 N N . MET A 1 182 ? 18.004 -1.134 -10.821 1.00 95.81 182 MET A N 1
ATOM 1474 C CA . MET A 1 182 ? 16.788 -1.761 -10.300 1.00 95.81 182 MET A CA 1
ATOM 1475 C C . MET A 1 182 ? 15.864 -0.738 -9.636 1.00 95.81 182 MET A C 1
ATOM 1477 O O . MET A 1 182 ? 14.658 -0.802 -9.858 1.00 95.81 182 MET A O 1
ATOM 1481 N N . ALA A 1 183 ? 16.407 0.195 -8.850 1.00 96.25 183 ALA A N 1
ATOM 1482 C CA . ALA A 1 183 ? 15.626 1.256 -8.221 1.00 96.25 183 ALA A CA 1
ATOM 1483 C C . ALA A 1 183 ? 14.930 2.137 -9.269 1.00 96.25 183 ALA A C 1
ATOM 1485 O O . ALA A 1 183 ? 13.716 2.314 -9.195 1.00 96.25 183 ALA A O 1
ATOM 1486 N N . ASP A 1 184 ? 15.665 2.582 -10.291 1.00 96.88 184 ASP A N 1
ATOM 1487 C CA . ASP A 1 184 ? 15.128 3.417 -11.370 1.00 96.88 184 ASP A CA 1
ATOM 1488 C C . ASP A 1 184 ? 14.023 2.678 -12.156 1.00 96.88 184 ASP A C 1
ATOM 1490 O O . ASP A 1 184 ? 12.998 3.258 -12.518 1.00 96.88 184 ASP A O 1
ATOM 1494 N N . PHE A 1 185 ? 14.182 1.367 -12.386 1.00 95.88 185 PHE A N 1
ATOM 1495 C CA . PHE A 1 185 ? 13.134 0.542 -12.993 1.00 95.88 185 PHE A CA 1
ATOM 1496 C C . PHE A 1 185 ? 11.885 0.435 -12.104 1.00 95.88 185 PHE A C 1
ATOM 1498 O O . PHE A 1 185 ? 10.770 0.615 -12.598 1.00 95.88 185 PHE A O 1
ATOM 1505 N N . TYR A 1 186 ? 12.050 0.154 -10.806 1.00 93.56 186 TYR A N 1
ATOM 1506 C CA . TYR A 1 186 ? 10.922 0.064 -9.874 1.00 93.56 186 TYR A CA 1
ATOM 1507 C C . TYR A 1 186 ? 10.185 1.396 -9.729 1.00 93.56 186 TYR A C 1
ATOM 1509 O O . TYR A 1 186 ? 8.965 1.383 -9.613 1.00 93.56 186 TYR A O 1
ATOM 1517 N N . GLU A 1 187 ? 10.884 2.527 -9.811 1.00 92.75 187 GLU A N 1
ATOM 1518 C CA . GLU A 1 187 ? 10.259 3.851 -9.792 1.00 92.75 187 GLU A CA 1
ATOM 1519 C C . GLU A 1 187 ? 9.339 4.071 -11.004 1.00 92.75 187 GLU A C 1
ATOM 1521 O O . GLU A 1 187 ? 8.214 4.550 -10.854 1.00 92.75 187 GLU A O 1
ATOM 1526 N N . ILE A 1 188 ? 9.777 3.675 -12.208 1.00 92.31 188 ILE A N 1
ATOM 1527 C CA . ILE A 1 188 ? 8.937 3.730 -13.418 1.00 92.31 188 ILE A CA 1
ATOM 1528 C C . ILE A 1 188 ? 7.685 2.868 -13.226 1.00 92.31 188 ILE A C 1
ATOM 1530 O O . ILE A 1 188 ? 6.568 3.293 -13.521 1.00 92.31 188 ILE A O 1
ATOM 1534 N N . VAL A 1 189 ? 7.869 1.645 -12.735 1.00 90.94 189 VAL A N 1
ATOM 1535 C CA . VAL A 1 189 ? 6.786 0.674 -12.581 1.00 90.94 189 VAL A CA 1
ATOM 1536 C C . VAL A 1 189 ? 5.774 1.100 -11.504 1.00 90.94 189 VAL A C 1
ATOM 1538 O O . VAL A 1 189 ? 4.572 1.008 -11.754 1.00 90.94 189 VAL A O 1
ATOM 1541 N N . ASP A 1 190 ? 6.232 1.611 -10.358 1.00 87.00 190 ASP A N 1
ATOM 1542 C CA . ASP A 1 190 ? 5.388 2.152 -9.276 1.00 87.00 190 ASP A CA 1
ATOM 1543 C C . ASP A 1 190 ? 4.578 3.366 -9.755 1.00 87.00 190 ASP A C 1
ATOM 1545 O O . ASP A 1 190 ? 3.352 3.441 -9.595 1.00 87.00 190 ASP A O 1
ATOM 1549 N N . ARG A 1 191 ? 5.237 4.291 -10.465 1.00 84.81 191 ARG A N 1
ATOM 1550 C CA . ARG A 1 191 ? 4.579 5.467 -11.046 1.00 84.81 191 ARG A CA 1
ATOM 1551 C C . ARG A 1 191 ? 3.459 5.080 -12.014 1.00 84.81 191 ARG A C 1
ATOM 1553 O O . ARG A 1 191 ? 2.414 5.731 -12.025 1.00 84.81 191 ARG A O 1
ATOM 1560 N N . LEU A 1 192 ? 3.656 4.022 -12.802 1.00 86.38 192 LEU A N 1
ATOM 1561 C CA . LEU A 1 192 ? 2.678 3.533 -13.778 1.00 86.38 192 LEU A CA 1
ATOM 1562 C C . LEU A 1 192 ? 1.652 2.547 -13.201 1.00 86.38 192 LEU A C 1
ATOM 1564 O O . LEU A 1 192 ? 0.761 2.134 -13.945 1.00 86.38 192 LEU A O 1
ATOM 1568 N N . ASN A 1 193 ? 1.731 2.201 -11.908 1.00 82.62 193 ASN A N 1
ATOM 1569 C CA . ASN A 1 193 ? 0.890 1.176 -11.278 1.00 82.62 193 ASN A CA 1
ATOM 1570 C C . ASN A 1 193 ? 0.985 -0.174 -12.008 1.00 82.62 193 ASN A C 1
ATOM 1572 O O . ASN A 1 193 ? -0.014 -0.743 -12.454 1.00 82.62 193 ASN A O 1
ATOM 1576 N N . MET A 1 194 ? 2.211 -0.634 -12.242 1.00 86.88 194 MET A N 1
ATOM 1577 C CA . MET A 1 194 ? 2.482 -1.873 -12.967 1.00 86.88 194 MET A CA 1
ATOM 1578 C C . MET A 1 194 ? 3.349 -2.841 -12.156 1.00 86.88 194 MET A C 1
ATOM 1580 O O . MET A 1 194 ? 4.022 -3.677 -12.755 1.00 86.88 194 MET A O 1
ATOM 1584 N N . GLU A 1 195 ? 3.366 -2.751 -10.820 1.00 84.12 195 GLU A N 1
ATOM 1585 C CA . GLU A 1 195 ? 4.282 -3.507 -9.944 1.00 84.12 195 GLU A CA 1
ATOM 1586 C C . GLU A 1 195 ? 4.207 -5.025 -10.180 1.00 84.12 195 GLU A C 1
ATOM 1588 O O . GLU A 1 195 ? 5.227 -5.722 -10.171 1.00 84.12 195 GLU A O 1
ATOM 1593 N N . ASP A 1 196 ? 3.018 -5.523 -10.521 1.00 84.50 196 ASP A N 1
ATOM 1594 C CA . ASP A 1 196 ? 2.772 -6.935 -10.814 1.00 84.50 196 ASP A CA 1
ATOM 1595 C C . ASP A 1 196 ? 3.514 -7.449 -12.060 1.00 84.50 196 ASP A C 1
ATOM 1597 O O . ASP A 1 196 ? 3.723 -8.658 -12.191 1.00 84.50 196 ASP A O 1
ATOM 1601 N N . ILE A 1 197 ? 3.981 -6.575 -12.967 1.00 87.50 197 ILE A N 1
ATOM 1602 C CA . ILE A 1 197 ? 4.696 -6.989 -14.188 1.00 87.50 197 ILE A CA 1
ATOM 1603 C C . ILE A 1 197 ? 5.957 -7.802 -13.878 1.00 87.50 197 ILE A C 1
ATOM 1605 O O . ILE A 1 197 ? 6.343 -8.678 -14.652 1.00 87.50 197 ILE A O 1
ATOM 1609 N N . VAL A 1 198 ? 6.575 -7.553 -12.722 1.00 87.25 198 VAL A N 1
ATOM 1610 C CA . VAL A 1 198 ? 7.775 -8.258 -12.259 1.00 87.25 198 VAL A CA 1
ATOM 1611 C C . VAL A 1 198 ? 7.494 -9.743 -12.033 1.00 87.25 198 VAL A C 1
ATOM 1613 O O . VAL A 1 198 ? 8.356 -10.577 -12.316 1.00 87.25 198 VAL A O 1
ATOM 1616 N N . GLN A 1 199 ? 6.282 -10.078 -11.585 1.00 85.44 199 GLN A N 1
ATOM 1617 C CA . GLN A 1 199 ? 5.846 -11.453 -11.342 1.00 85.44 199 GLN A CA 1
ATOM 1618 C C . GLN A 1 199 ? 5.112 -12.052 -12.548 1.00 85.44 199 GLN A C 1
ATOM 1620 O O . GLN A 1 199 ? 5.311 -13.223 -12.868 1.00 85.44 199 GLN A O 1
ATOM 1625 N N . LEU A 1 200 ? 4.286 -11.257 -13.236 1.00 87.19 200 LEU A N 1
ATOM 1626 C CA . LEU A 1 200 ? 3.465 -11.709 -14.363 1.00 87.19 200 LEU A CA 1
ATOM 1627 C C . LEU A 1 200 ? 4.280 -11.909 -15.646 1.00 87.19 200 LEU A C 1
ATOM 1629 O O . LEU A 1 200 ? 4.064 -12.875 -16.377 1.00 87.19 200 LEU A O 1
ATOM 1633 N N . GLU A 1 201 ? 5.231 -11.015 -15.928 1.00 89.94 201 GLU A N 1
ATOM 1634 C CA . GLU A 1 201 ? 6.015 -11.018 -17.168 1.00 89.94 201 GLU A CA 1
ATOM 1635 C C . GLU A 1 201 ? 7.535 -10.947 -16.905 1.00 89.94 201 GLU A C 1
ATOM 1637 O O . GLU A 1 201 ? 8.228 -10.091 -17.470 1.00 89.94 201 GLU A O 1
ATOM 1642 N N . PRO A 1 202 ? 8.121 -11.879 -16.123 1.00 90.88 202 PRO A N 1
ATOM 1643 C CA . PRO A 1 202 ? 9.529 -11.805 -15.725 1.00 90.88 202 PRO A CA 1
ATOM 1644 C C . PRO A 1 202 ? 10.479 -11.757 -16.932 1.00 90.88 202 PRO A C 1
ATOM 1646 O O . PRO A 1 202 ? 11.465 -11.026 -16.941 1.00 90.88 202 PRO A O 1
ATOM 1649 N N . LYS A 1 203 ? 10.145 -12.452 -18.025 1.00 91.75 203 LYS A N 1
ATOM 1650 C CA . LYS A 1 203 ? 10.944 -12.430 -19.262 1.00 91.75 203 LYS A CA 1
ATOM 1651 C C . LYS A 1 203 ? 11.010 -11.046 -19.910 1.00 91.75 203 LYS A C 1
ATOM 1653 O O . LYS A 1 203 ? 12.032 -10.700 -20.499 1.00 91.75 203 LYS A O 1
ATOM 1658 N N . LYS A 1 204 ? 9.922 -10.280 -19.833 1.00 92.06 204 LYS A N 1
ATOM 1659 C CA . LYS A 1 204 ? 9.817 -8.942 -20.420 1.00 92.06 204 LYS A CA 1
ATOM 1660 C C . LYS A 1 204 ? 10.591 -7.932 -19.587 1.00 92.06 204 LYS A C 1
ATOM 1662 O O . LYS A 1 204 ? 11.364 -7.162 -20.146 1.00 92.06 204 LYS A O 1
ATOM 1667 N N . VAL A 1 205 ? 10.486 -8.038 -18.263 1.00 94.44 205 VAL A N 1
ATOM 1668 C CA . VAL A 1 205 ? 11.297 -7.256 -17.322 1.00 94.44 205 VAL A CA 1
ATOM 1669 C C . VAL A 1 205 ? 12.790 -7.526 -17.516 1.00 94.44 205 VAL A C 1
ATOM 1671 O O . VAL A 1 205 ? 13.556 -6.579 -17.665 1.00 94.44 205 VAL A O 1
ATOM 1674 N N . VAL A 1 206 ? 13.210 -8.793 -17.639 1.00 94.81 206 VAL A N 1
ATOM 1675 C CA . VAL A 1 206 ? 14.600 -9.128 -18.014 1.00 94.81 206 VAL A CA 1
ATOM 1676 C C . VAL A 1 206 ? 14.984 -8.467 -19.338 1.00 94.81 206 VAL A C 1
ATOM 1678 O O . VAL A 1 206 ? 16.079 -7.927 -19.454 1.00 94.81 206 VAL A O 1
ATOM 1681 N N . GLY A 1 207 ? 14.087 -8.469 -20.327 1.00 94.88 207 GLY A N 1
ATOM 1682 C CA . GLY A 1 207 ? 14.285 -7.765 -21.594 1.00 94.88 207 GLY A CA 1
ATOM 1683 C C . GLY A 1 207 ? 14.592 -6.277 -21.407 1.00 94.88 207 GLY A C 1
ATOM 1684 O O . GLY A 1 207 ? 15.609 -5.808 -21.914 1.00 94.88 207 GLY A O 1
ATOM 1685 N N . TYR A 1 208 ? 13.771 -5.555 -20.640 1.00 95.94 208 TYR A N 1
ATOM 1686 C CA . TYR A 1 208 ? 13.989 -4.134 -20.347 1.00 95.94 208 TYR A CA 1
ATOM 1687 C C . TYR A 1 208 ? 15.328 -3.882 -19.650 1.00 95.94 208 TYR A C 1
ATOM 1689 O O . TYR A 1 208 ? 16.106 -3.041 -20.098 1.00 95.94 208 TYR A O 1
ATOM 1697 N N . LEU A 1 209 ? 15.638 -4.660 -18.609 1.00 96.62 209 LEU A N 1
ATOM 1698 C CA . LEU A 1 209 ? 16.885 -4.520 -17.856 1.00 96.62 209 LEU A CA 1
ATOM 1699 C C . LEU A 1 209 ? 18.112 -4.773 -18.740 1.00 96.62 209 LEU A C 1
ATOM 1701 O O . LEU A 1 209 ? 19.074 -4.014 -18.686 1.00 96.62 209 LEU A O 1
ATOM 1705 N N . VAL A 1 210 ? 18.066 -5.797 -19.601 1.00 96.31 210 VAL A N 1
ATOM 1706 C CA . VAL A 1 210 ? 19.143 -6.107 -20.556 1.00 96.31 210 VAL A CA 1
ATOM 1707 C C . VAL A 1 210 ? 19.329 -4.989 -21.582 1.00 96.31 210 VAL A C 1
ATOM 1709 O O . VAL A 1 210 ? 20.461 -4.690 -21.972 1.00 96.31 210 VAL A O 1
ATOM 1712 N N . GLU A 1 211 ? 18.248 -4.356 -22.045 1.00 96.81 211 GLU A N 1
ATOM 1713 C CA . GLU A 1 211 ? 18.360 -3.224 -22.967 1.00 96.81 211 GLU A CA 1
ATOM 1714 C C . GLU A 1 211 ? 19.000 -1.990 -22.322 1.00 96.81 211 GLU A C 1
ATOM 1716 O O . GLU A 1 211 ? 19.736 -1.281 -23.017 1.00 96.81 211 GLU A O 1
ATOM 1721 N N . ALA A 1 212 ? 18.791 -1.789 -21.021 1.00 97.25 212 ALA A N 1
ATOM 1722 C CA . ALA A 1 212 ? 19.359 -0.691 -20.245 1.00 97.25 212 ALA A CA 1
ATOM 1723 C C . ALA A 1 212 ? 20.849 -0.877 -19.889 1.00 97.25 212 ALA A C 1
ATOM 1725 O O . ALA A 1 212 ? 21.509 0.083 -19.484 1.00 97.25 212 ALA A O 1
ATOM 1726 N N . LEU A 1 213 ? 21.409 -2.083 -20.053 1.00 97.25 213 LEU A N 1
ATOM 1727 C CA . LEU A 1 213 ? 22.796 -2.376 -19.678 1.00 97.25 213 LEU A CA 1
ATOM 1728 C C . LEU A 1 213 ? 23.818 -1.541 -20.449 1.00 97.25 213 LEU A C 1
ATOM 1730 O O . LEU A 1 213 ? 23.750 -1.373 -21.672 1.00 97.25 213 LEU A O 1
ATOM 1734 N N . ARG A 1 214 ? 24.837 -1.107 -19.710 1.00 93.75 214 ARG A N 1
ATOM 1735 C CA . ARG A 1 214 ? 26.025 -0.412 -20.199 1.00 93.75 214 ARG A CA 1
ATOM 1736 C C . ARG A 1 214 ? 27.269 -1.013 -19.527 1.00 93.75 214 ARG A C 1
ATOM 1738 O O . ARG A 1 214 ? 27.147 -1.524 -18.419 1.00 93.75 214 ARG A O 1
ATOM 1745 N N . PRO A 1 215 ? 28.455 -0.954 -20.156 1.00 92.75 215 PRO A N 1
ATOM 1746 C CA . PRO A 1 215 ? 28.733 -0.523 -21.532 1.00 92.75 215 PRO A CA 1
ATOM 1747 C C . PRO A 1 215 ? 28.143 -1.456 -22.610 1.00 92.75 215 PRO A C 1
ATOM 1749 O O . PRO A 1 215 ? 27.666 -2.554 -22.325 1.00 92.75 215 PRO A O 1
ATOM 1752 N N . GLN A 1 216 ? 28.184 -1.043 -23.885 1.00 92.12 216 GLN A N 1
ATOM 1753 C CA . GLN A 1 216 ? 27.587 -1.817 -24.989 1.00 92.12 216 GLN A CA 1
ATOM 1754 C C . GLN A 1 216 ? 28.221 -3.211 -25.161 1.00 92.12 216 GLN A C 1
ATOM 1756 O O . GLN A 1 216 ? 27.523 -4.161 -25.514 1.00 92.12 216 GLN A O 1
ATOM 1761 N N . ALA A 1 217 ? 29.524 -3.347 -24.896 1.00 90.38 217 ALA A N 1
ATOM 1762 C CA . ALA A 1 217 ? 30.215 -4.635 -24.941 1.00 90.38 217 ALA A CA 1
ATOM 1763 C C . ALA A 1 217 ? 29.636 -5.623 -23.914 1.00 90.38 217 ALA A C 1
ATOM 1765 O O . ALA A 1 217 ? 29.319 -6.760 -24.271 1.00 90.38 217 ALA A O 1
ATOM 1766 N N . PHE A 1 218 ? 29.408 -5.159 -22.681 1.00 93.75 218 PHE A N 1
ATOM 1767 C CA . PHE A 1 218 ? 28.775 -5.944 -21.624 1.00 93.75 218 PHE A CA 1
ATOM 1768 C C . PHE A 1 218 ? 27.354 -6.367 -22.006 1.00 93.75 218 PHE A C 1
ATOM 1770 O O . PHE A 1 218 ? 27.020 -7.549 -21.959 1.00 93.75 218 PHE A O 1
ATOM 1777 N N . LYS A 1 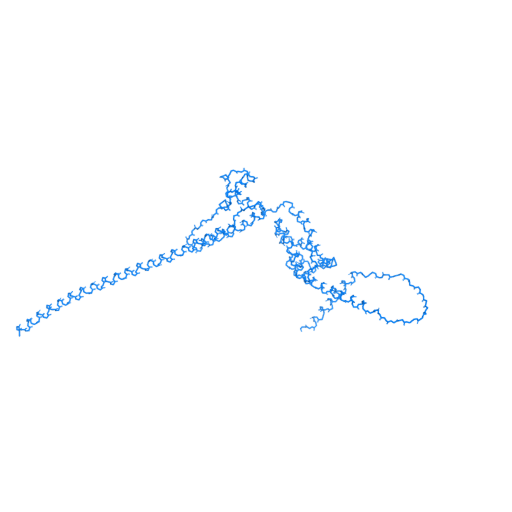219 ? 26.541 -5.426 -22.498 1.00 94.81 219 LYS A N 1
ATOM 1778 C CA . LYS A 1 219 ? 25.182 -5.707 -22.984 1.00 94.81 219 LYS A CA 1
ATOM 1779 C C . LYS A 1 219 ? 25.149 -6.817 -24.040 1.00 94.81 219 LYS A C 1
ATOM 1781 O O . LYS A 1 219 ? 24.290 -7.695 -23.983 1.00 94.81 219 LYS A O 1
ATOM 1786 N N . ILE A 1 220 ? 26.065 -6.793 -25.011 1.00 92.25 220 ILE A N 1
ATOM 1787 C CA . ILE A 1 220 ? 26.151 -7.830 -26.053 1.00 92.25 220 ILE A CA 1
ATOM 1788 C C . ILE A 1 220 ? 26.522 -9.187 -25.442 1.00 92.25 220 ILE A C 1
ATOM 1790 O O . ILE A 1 220 ? 25.898 -10.189 -25.788 1.00 92.25 220 ILE A O 1
ATOM 1794 N N . ALA A 1 221 ? 27.490 -9.222 -24.522 1.00 91.31 221 ALA A N 1
ATOM 1795 C CA . ALA A 1 221 ? 27.899 -10.451 -23.844 1.00 91.31 221 ALA A CA 1
ATOM 1796 C C . ALA A 1 221 ? 26.750 -11.061 -23.024 1.00 91.31 221 ALA A C 1
ATOM 1798 O O . ALA A 1 221 ? 26.473 -12.252 -23.148 1.00 91.31 221 ALA A O 1
ATOM 1799 N N . VAL A 1 222 ? 26.017 -10.241 -22.264 1.00 92.81 222 VAL A N 1
ATOM 1800 C CA . VAL A 1 222 ? 24.838 -10.682 -21.504 1.00 92.81 222 VAL A CA 1
ATOM 1801 C C . VAL A 1 222 ? 23.755 -11.228 -22.437 1.00 92.81 222 VAL A C 1
ATOM 1803 O O . VAL A 1 222 ? 23.197 -12.292 -22.168 1.00 92.81 222 VAL A O 1
ATOM 1806 N N . LYS A 1 223 ? 23.481 -10.557 -23.566 1.00 93.31 223 LYS A N 1
ATOM 1807 C CA . LYS A 1 223 ? 22.531 -11.054 -24.578 1.00 93.31 223 LYS A CA 1
ATOM 1808 C C . LYS A 1 223 ? 22.948 -12.410 -25.154 1.00 93.31 223 LYS A C 1
ATOM 1810 O O . LYS A 1 223 ? 22.087 -13.275 -25.307 1.00 93.31 223 LYS A O 1
ATOM 1815 N N . ASP A 1 224 ? 24.235 -12.605 -25.450 1.00 90.38 224 ASP A N 1
ATOM 1816 C CA . ASP A 1 224 ? 24.769 -13.884 -25.937 1.00 90.38 224 ASP A CA 1
ATOM 1817 C C . ASP A 1 224 ? 24.606 -14.996 -24.895 1.00 90.38 224 ASP A C 1
ATOM 1819 O O . ASP A 1 224 ? 24.063 -16.056 -25.207 1.00 90.38 224 ASP A O 1
ATOM 1823 N N . GLN A 1 225 ? 24.993 -14.741 -23.640 1.00 88.56 225 GLN A N 1
ATOM 1824 C CA . GLN A 1 225 ? 24.863 -15.721 -22.560 1.00 88.56 225 GLN A CA 1
ATOM 1825 C C . GLN A 1 225 ? 23.397 -16.104 -22.320 1.00 88.56 225 GLN A C 1
ATOM 1827 O O . GLN A 1 225 ? 23.059 -17.287 -22.292 1.00 88.56 225 GLN A O 1
ATOM 1832 N N . LEU A 1 226 ? 22.495 -15.122 -22.273 1.00 88.50 226 LEU A N 1
ATOM 1833 C CA . LEU A 1 226 ? 21.055 -15.358 -22.167 1.00 88.50 226 LEU A CA 1
ATOM 1834 C C . LEU A 1 226 ? 20.461 -16.080 -23.388 1.00 88.50 226 LEU A C 1
ATOM 1836 O O . LEU A 1 226 ? 19.368 -16.642 -23.296 1.00 88.50 226 LEU A O 1
ATOM 1840 N N . GLY A 1 227 ? 21.120 -16.056 -24.547 1.00 84.12 227 GLY A N 1
ATOM 1841 C CA . GLY A 1 227 ? 20.721 -16.819 -25.733 1.00 84.12 227 GLY A CA 1
ATOM 1842 C C . GLY A 1 227 ? 20.961 -18.328 -25.602 1.00 84.12 227 GLY A C 1
ATOM 1843 O O . GLY A 1 227 ? 20.360 -19.110 -26.339 1.00 84.12 227 GLY A O 1
ATOM 1844 N N . ARG A 1 228 ? 21.805 -18.756 -24.656 1.00 87.06 228 ARG A N 1
ATOM 1845 C CA . ARG A 1 228 ? 22.188 -20.160 -24.463 1.00 87.06 228 ARG A CA 1
ATOM 1846 C C . ARG A 1 228 ? 21.129 -20.911 -23.654 1.00 87.06 228 ARG A C 1
ATOM 1848 O O . ARG A 1 228 ? 20.554 -20.373 -22.711 1.00 87.06 228 ARG A O 1
ATOM 1855 N N . GLN A 1 229 ? 20.916 -22.190 -23.977 1.00 66.56 229 GLN A N 1
ATOM 1856 C CA . GLN A 1 229 ? 19.907 -23.038 -23.313 1.00 66.56 229 GLN A CA 1
ATOM 1857 C C . GLN A 1 229 ? 20.106 -23.141 -21.791 1.00 66.56 229 GLN A C 1
ATOM 1859 O O . GLN A 1 229 ? 19.129 -23.205 -21.050 1.00 66.56 229 GLN A O 1
ATOM 1864 N N . VAL A 1 230 ? 21.356 -23.070 -21.324 1.00 73.25 230 VAL A N 1
ATOM 1865 C CA . VAL A 1 230 ? 21.724 -23.114 -19.897 1.00 73.25 230 VAL A CA 1
ATOM 1866 C C . VAL A 1 230 ? 21.093 -21.964 -19.094 1.00 73.25 230 VAL A C 1
ATOM 1868 O O . VAL A 1 230 ? 20.761 -22.142 -17.928 1.00 73.25 230 VAL A O 1
ATOM 1871 N N . HIS A 1 231 ? 20.832 -20.811 -19.721 1.00 76.94 231 HIS A N 1
ATOM 1872 C CA . HIS A 1 231 ? 20.261 -19.627 -19.063 1.00 76.94 231 HIS A CA 1
ATOM 1873 C C . HIS A 1 231 ? 18.750 -19.458 -19.294 1.00 76.94 231 HIS A C 1
ATOM 1875 O O . HIS A 1 231 ? 18.165 -18.415 -18.989 1.00 76.94 231 HIS A O 1
ATOM 1881 N N . LYS A 1 232 ? 18.072 -20.492 -19.808 1.00 74.50 232 LYS A N 1
ATOM 1882 C CA . LYS A 1 232 ? 16.609 -20.515 -19.937 1.00 74.50 232 LYS A CA 1
ATOM 1883 C C . LYS A 1 232 ? 15.864 -20.277 -18.606 1.00 74.50 232 LYS A C 1
ATOM 1885 O O . LYS A 1 232 ? 14.928 -19.473 -18.634 1.00 74.50 232 LYS A O 1
ATOM 1890 N N . PRO A 1 233 ? 16.245 -20.884 -17.458 1.00 78.75 233 PRO A N 1
ATOM 1891 C CA . PRO A 1 233 ? 15.585 -20.601 -16.179 1.00 78.75 233 PRO A CA 1
ATOM 1892 C C . PRO A 1 233 ? 15.866 -19.181 -15.666 1.00 78.75 233 PRO A C 1
ATOM 1894 O O . PRO A 1 233 ? 14.993 -18.575 -15.051 1.00 78.75 233 PRO A O 1
ATOM 1897 N N . THR A 1 234 ? 17.027 -18.603 -15.994 1.00 81.56 234 THR A N 1
ATOM 1898 C CA . THR A 1 234 ? 17.420 -17.246 -15.584 1.00 81.56 234 THR A CA 1
ATOM 1899 C C . THR A 1 234 ? 16.440 -16.182 -16.089 1.00 81.56 234 THR A C 1
ATOM 1901 O O . THR A 1 234 ? 16.128 -15.248 -15.368 1.00 81.56 234 THR A O 1
ATOM 1904 N N . LYS A 1 235 ? 15.866 -16.338 -17.291 1.00 83.88 235 LYS A N 1
ATOM 1905 C CA . LYS A 1 235 ? 14.879 -15.380 -17.836 1.00 83.88 235 LYS A CA 1
ATOM 1906 C C . LYS A 1 235 ? 13.502 -15.447 -17.172 1.00 83.88 235 LYS A C 1
ATOM 1908 O O . LYS A 1 235 ? 12.704 -14.531 -17.337 1.00 83.88 235 LYS A O 1
ATOM 1913 N N . GLY A 1 236 ? 13.180 -16.563 -16.522 1.00 85.69 236 GLY A N 1
ATOM 1914 C CA . GLY A 1 236 ? 11.872 -16.794 -15.907 1.00 85.69 236 GLY A CA 1
ATOM 1915 C C . GLY A 1 236 ? 11.774 -16.298 -14.469 1.00 85.69 236 GLY A C 1
ATOM 1916 O O . GLY A 1 236 ? 10.688 -16.328 -13.907 1.00 85.69 236 GLY A O 1
ATOM 1917 N N . ASN A 1 237 ? 12.886 -15.866 -13.873 1.00 89.06 237 ASN A N 1
ATOM 1918 C CA . ASN A 1 237 ? 12.938 -15.471 -12.475 1.00 89.06 237 ASN A CA 1
ATOM 1919 C C . ASN A 1 237 ? 13.861 -14.258 -12.303 1.00 89.06 237 ASN A C 1
ATOM 1921 O O . ASN A 1 237 ? 15.073 -14.355 -12.498 1.00 89.06 237 ASN A O 1
ATOM 1925 N N . ILE A 1 238 ? 13.275 -13.123 -11.912 1.00 90.81 238 ILE A N 1
ATOM 1926 C CA . ILE A 1 238 ? 13.990 -11.849 -11.758 1.00 90.81 238 ILE A CA 1
ATOM 1927 C C . ILE A 1 238 ? 15.087 -11.937 -10.704 1.00 90.81 238 ILE A C 1
ATOM 1929 O O . ILE A 1 238 ? 16.187 -11.448 -10.938 1.00 90.81 238 ILE A O 1
ATOM 1933 N N . HIS A 1 239 ? 14.828 -12.604 -9.580 1.00 90.62 239 HIS A N 1
ATOM 1934 C CA . HIS A 1 239 ? 15.820 -12.760 -8.522 1.00 90.62 239 HIS A CA 1
ATOM 1935 C C . HIS A 1 239 ? 17.050 -13.526 -9.030 1.00 90.62 239 HIS A C 1
ATOM 1937 O O . HIS A 1 239 ? 18.178 -13.063 -8.883 1.00 90.62 239 HIS A O 1
ATOM 1943 N N . VAL A 1 240 ? 16.836 -14.657 -9.712 1.00 92.00 240 VAL A N 1
ATOM 1944 C CA . VAL A 1 240 ? 17.927 -15.452 -10.306 1.00 92.00 240 VAL A CA 1
ATOM 1945 C C . VAL A 1 240 ? 18.700 -14.638 -11.347 1.00 92.00 240 VAL A C 1
ATOM 1947 O O . VAL A 1 240 ? 19.930 -14.686 -11.371 1.00 92.00 240 VAL A O 1
ATOM 1950 N N . PHE A 1 241 ? 17.999 -13.872 -12.188 1.00 93.81 241 PHE A N 1
ATOM 1951 C CA . PHE A 1 241 ? 18.628 -12.993 -13.173 1.00 93.81 241 PHE A CA 1
ATOM 1952 C C . PHE A 1 241 ? 19.506 -11.919 -12.531 1.00 93.81 241 PHE A C 1
ATOM 1954 O O . PHE A 1 241 ? 20.661 -11.784 -12.926 1.00 93.81 241 PHE A O 1
ATOM 1961 N N . VAL A 1 242 ? 18.993 -11.182 -11.544 1.00 92.88 242 VAL A N 1
ATOM 1962 C CA . VAL A 1 242 ? 19.721 -10.090 -10.880 1.00 92.88 242 VAL A CA 1
ATOM 1963 C C . VAL A 1 242 ? 20.958 -10.625 -10.154 1.00 92.88 242 VAL A C 1
ATOM 1965 O O . VAL A 1 242 ? 22.037 -10.051 -10.292 1.00 92.88 242 VAL A O 1
ATOM 1968 N N . THR A 1 243 ? 20.850 -11.755 -9.446 1.00 93.50 243 THR A N 1
ATOM 1969 C CA . THR A 1 243 ? 22.001 -12.385 -8.776 1.00 93.50 243 THR A CA 1
ATOM 1970 C C . THR A 1 243 ? 23.084 -12.799 -9.769 1.00 93.50 243 THR A C 1
ATOM 1972 O O . THR A 1 243 ? 24.261 -12.520 -9.549 1.00 93.50 243 THR A O 1
ATOM 1975 N N . TRP A 1 244 ? 22.698 -13.431 -10.879 1.00 94.56 244 TRP A N 1
ATOM 1976 C CA . TRP A 1 244 ? 23.638 -13.822 -11.928 1.00 94.56 244 TRP A CA 1
ATOM 1977 C C . TRP A 1 244 ? 24.287 -12.602 -12.600 1.00 94.56 244 TRP A C 1
ATOM 1979 O O . TRP A 1 244 ? 25.510 -12.533 -12.705 1.00 94.56 244 TRP A O 1
ATOM 1989 N N . LEU A 1 245 ? 23.483 -11.606 -12.983 1.00 94.56 245 LEU A N 1
ATOM 1990 C CA . LEU A 1 245 ? 23.948 -10.389 -13.647 1.00 94.56 245 LEU A CA 1
ATOM 1991 C C . LEU A 1 245 ? 24.949 -9.612 -12.782 1.00 94.56 245 LEU A C 1
ATOM 1993 O O . LEU A 1 245 ? 25.910 -9.063 -13.317 1.00 94.56 245 LEU A O 1
ATOM 1997 N N . ARG A 1 246 ? 24.756 -9.595 -11.455 1.00 94.25 246 ARG A N 1
ATOM 1998 C CA . ARG A 1 246 ? 25.704 -8.995 -10.504 1.00 94.25 246 ARG A CA 1
ATOM 1999 C C . ARG A 1 246 ? 27.092 -9.623 -10.622 1.00 94.25 246 ARG A C 1
ATOM 2001 O O . ARG A 1 246 ? 28.082 -8.898 -10.688 1.00 94.25 246 ARG A O 1
ATOM 2008 N N . GLY A 1 247 ? 27.158 -10.955 -10.663 1.00 92.88 247 GLY A N 1
ATOM 2009 C CA . GLY A 1 247 ? 28.411 -11.690 -10.831 1.00 92.88 247 GLY A CA 1
ATOM 2010 C C . GLY A 1 247 ? 29.081 -11.359 -12.162 1.00 92.88 247 GLY A C 1
ATOM 2011 O O . GLY A 1 247 ? 30.242 -10.957 -12.182 1.00 92.88 247 GLY A O 1
ATOM 2012 N N . GLU A 1 248 ? 28.327 -11.442 -13.261 1.00 92.56 248 GLU A N 1
ATOM 2013 C CA . GLU A 1 248 ? 28.834 -11.133 -14.605 1.00 92.56 248 GLU A CA 1
ATOM 2014 C C . GLU A 1 248 ? 29.349 -9.691 -14.719 1.00 92.56 248 GLU A C 1
ATOM 2016 O O . GLU A 1 248 ? 30.415 -9.461 -15.291 1.00 92.56 248 GLU A O 1
ATOM 2021 N N . LEU A 1 249 ? 28.634 -8.718 -14.145 1.00 93.44 249 LEU A N 1
ATOM 2022 C CA . LEU A 1 249 ? 29.062 -7.319 -14.130 1.00 93.44 249 LEU A CA 1
ATOM 2023 C C . LEU A 1 249 ? 30.347 -7.142 -13.314 1.00 93.44 249 LEU A C 1
ATOM 2025 O O . LEU A 1 249 ? 31.268 -6.465 -13.764 1.00 93.44 249 LEU A O 1
ATOM 2029 N N . GLY A 1 250 ? 30.448 -7.794 -12.153 1.00 92.62 250 GLY A N 1
ATOM 2030 C CA . GLY A 1 250 ? 31.659 -7.777 -11.333 1.00 92.62 250 GLY A CA 1
ATOM 2031 C C . GLY A 1 250 ? 32.877 -8.343 -12.066 1.00 92.62 250 GLY A C 1
ATOM 2032 O O . GLY A 1 250 ? 33.948 -7.732 -12.051 1.00 92.62 250 GLY A O 1
ATOM 2033 N N . PHE A 1 251 ? 32.718 -9.474 -12.760 1.00 90.69 251 PHE A N 1
ATOM 2034 C CA . PHE A 1 251 ? 33.783 -10.042 -13.591 1.00 90.69 251 PHE A CA 1
ATOM 2035 C C . PHE A 1 251 ? 34.169 -9.114 -14.743 1.00 90.69 251 PHE A C 1
ATOM 2037 O O . PHE A 1 251 ? 35.357 -8.886 -14.977 1.00 90.69 251 PHE A O 1
ATOM 2044 N N . PHE A 1 252 ? 33.179 -8.545 -15.431 1.00 90.31 252 PHE A N 1
ATOM 2045 C CA . PHE A 1 252 ? 33.401 -7.623 -16.539 1.00 90.31 252 PHE A CA 1
ATOM 2046 C C . PHE A 1 252 ? 34.174 -6.369 -16.103 1.00 90.31 252 PHE A C 1
ATOM 2048 O O . PHE A 1 252 ? 35.157 -6.001 -16.743 1.00 90.31 252 PHE A O 1
ATOM 2055 N N . MET A 1 253 ? 33.795 -5.756 -14.979 1.00 90.06 253 MET A N 1
ATOM 2056 C CA . MET A 1 253 ? 34.461 -4.558 -14.455 1.00 90.06 253 MET A CA 1
ATOM 2057 C C . MET A 1 253 ? 35.910 -4.832 -14.034 1.00 90.06 253 MET A C 1
ATOM 2059 O O . MET A 1 253 ? 36.797 -4.032 -14.331 1.00 90.06 253 MET A O 1
ATOM 2063 N N . ARG A 1 254 ? 36.183 -5.982 -13.398 1.00 87.31 254 ARG A N 1
ATOM 2064 C CA . ARG A 1 254 ? 37.563 -6.401 -13.084 1.00 87.31 254 ARG A CA 1
ATOM 2065 C C . ARG A 1 254 ? 38.393 -6.558 -14.355 1.00 87.31 254 ARG A C 1
ATOM 2067 O O . ARG A 1 254 ? 39.528 -6.095 -14.413 1.00 87.31 254 ARG A O 1
ATOM 2074 N N . PHE A 1 255 ? 37.820 -7.179 -15.382 1.00 83.50 255 PHE A N 1
ATOM 2075 C CA . PHE A 1 255 ? 38.481 -7.358 -16.669 1.00 83.50 255 PHE A CA 1
ATOM 2076 C C . PHE A 1 255 ? 38.804 -6.019 -17.359 1.00 83.50 255 PHE A C 1
ATOM 2078 O O . PHE A 1 255 ? 39.932 -5.832 -17.818 1.00 83.50 255 PHE A O 1
ATOM 2085 N N . GLU A 1 256 ? 37.869 -5.062 -17.385 1.00 78.88 256 GLU A N 1
ATOM 2086 C CA . GLU A 1 256 ? 38.118 -3.721 -17.942 1.00 78.88 256 GLU A CA 1
ATOM 2087 C C . GLU A 1 256 ? 39.218 -2.967 -17.182 1.00 78.88 256 GLU A C 1
ATOM 2089 O O . GLU A 1 256 ? 40.104 -2.379 -17.809 1.00 78.88 256 GLU A O 1
ATOM 2094 N N . ALA A 1 257 ? 39.223 -3.041 -15.847 1.00 75.25 257 ALA A N 1
ATOM 2095 C CA . ALA A 1 257 ? 40.262 -2.429 -15.023 1.00 75.25 257 ALA A CA 1
ATOM 2096 C C . ALA A 1 257 ? 41.660 -2.993 -15.339 1.00 75.25 257 ALA A C 1
ATOM 2098 O O . ALA A 1 257 ? 42.619 -2.232 -15.481 1.00 75.25 257 ALA A O 1
ATOM 2099 N N . HIS A 1 258 ? 41.785 -4.313 -15.524 1.00 71.06 258 HIS A N 1
ATOM 2100 C CA . HIS A 1 258 ? 43.062 -4.940 -15.878 1.00 71.06 258 HIS A CA 1
ATOM 2101 C C . HIS A 1 258 ? 43.575 -4.514 -17.261 1.00 71.06 258 HIS A C 1
ATOM 2103 O O . HIS A 1 258 ? 44.772 -4.265 -17.411 1.00 71.06 258 HIS A O 1
ATOM 2109 N N . ILE A 1 259 ? 42.694 -4.361 -18.257 1.00 69.75 259 ILE A N 1
ATOM 2110 C CA . ILE A 1 259 ? 43.088 -3.875 -19.589 1.00 69.75 259 ILE A CA 1
ATOM 2111 C C . ILE A 1 259 ? 43.532 -2.407 -19.545 1.00 69.75 259 ILE A C 1
ATOM 2113 O O . ILE A 1 259 ? 44.533 -2.060 -20.175 1.00 69.75 259 ILE A O 1
ATOM 2117 N N . ALA A 1 260 ? 42.834 -1.547 -18.798 1.00 67.19 260 ALA A N 1
ATOM 2118 C CA . ALA A 1 260 ? 43.196 -0.133 -18.674 1.00 67.19 260 ALA A CA 1
ATOM 2119 C C . ALA A 1 260 ? 44.601 0.055 -18.064 1.00 67.19 260 ALA A C 1
ATOM 2121 O O . ALA A 1 260 ? 45.403 0.843 -18.570 1.00 67.19 260 ALA A O 1
ATOM 2122 N N . VAL A 1 261 ? 44.936 -0.738 -17.040 1.00 65.06 261 VAL A N 1
ATOM 2123 C CA . VAL A 1 261 ? 46.268 -0.742 -16.407 1.00 65.06 261 VAL A CA 1
ATOM 2124 C C . VAL A 1 261 ? 47.352 -1.250 -17.368 1.00 65.06 261 VAL A C 1
ATOM 2126 O O . VAL A 1 261 ? 48.450 -0.694 -17.419 1.00 65.06 261 VAL A O 1
ATOM 2129 N N . GLN A 1 262 ? 47.050 -2.271 -18.177 1.00 54.75 262 GLN A N 1
ATOM 2130 C CA . GLN A 1 262 ? 48.003 -2.849 -19.132 1.00 54.75 262 GLN A CA 1
ATOM 2131 C C . GLN A 1 262 ? 48.262 -1.941 -20.350 1.00 54.75 262 GLN A C 1
ATOM 2133 O O . GLN A 1 262 ? 49.338 -1.981 -20.940 1.00 54.75 262 GLN A O 1
ATOM 2138 N N . GLN A 1 263 ? 47.307 -1.082 -20.720 1.00 53.28 263 GLN A N 1
ATOM 2139 C CA . GLN A 1 263 ? 47.509 -0.072 -21.764 1.00 53.28 263 GLN A CA 1
ATOM 2140 C C . GLN A 1 263 ? 48.364 1.104 -21.267 1.00 53.28 263 GLN A C 1
ATOM 2142 O O . GLN A 1 263 ? 49.235 1.568 -22.005 1.00 53.28 263 GLN A O 1
ATOM 2147 N N . GLN A 1 264 ? 48.210 1.534 -20.008 1.00 51.09 264 GLN A N 1
ATOM 2148 C CA . GLN A 1 264 ? 49.071 2.566 -19.414 1.00 51.09 264 GLN A CA 1
ATOM 2149 C C . GLN A 1 264 ? 50.536 2.120 -19.301 1.00 51.09 264 GLN A C 1
ATOM 2151 O O . GLN A 1 264 ? 51.427 2.902 -19.638 1.00 51.09 264 GLN A O 1
ATOM 2156 N N . SER A 1 265 ? 50.805 0.861 -18.941 1.00 47.78 265 SER A N 1
ATOM 2157 C CA . SER A 1 265 ? 52.178 0.340 -18.832 1.00 47.78 265 SER A CA 1
ATOM 2158 C C . SER A 1 265 ? 52.917 0.212 -20.173 1.00 47.78 265 SER A C 1
ATOM 2160 O O . SER A 1 265 ? 54.144 0.190 -20.191 1.00 47.78 265 SER A O 1
ATOM 2162 N N . THR A 1 266 ? 52.213 0.213 -21.311 1.00 43.16 266 THR A N 1
ATOM 2163 C CA . THR A 1 266 ? 52.851 0.225 -22.645 1.00 43.16 266 THR A CA 1
ATOM 2164 C C . THR A 1 266 ? 53.240 1.619 -23.155 1.00 43.16 266 THR A C 1
ATOM 2166 O O . THR A 1 266 ? 53.942 1.725 -24.161 1.00 43.16 266 THR A O 1
ATOM 2169 N N . SER A 1 267 ? 52.848 2.694 -22.458 1.00 42.59 267 SER A N 1
ATOM 2170 C CA . SER A 1 267 ? 53.174 4.079 -22.844 1.00 42.59 267 SER A CA 1
ATOM 2171 C C . SER A 1 267 ? 54.445 4.651 -22.190 1.00 42.59 267 SER A C 1
ATOM 2173 O O . SER A 1 267 ? 54.923 5.697 -22.622 1.00 42.59 267 SER A O 1
ATOM 2175 N N . THR A 1 268 ? 55.059 3.956 -21.224 1.00 38.62 268 THR A N 1
ATOM 2176 C CA . THR A 1 268 ? 56.278 4.413 -20.519 1.00 38.62 268 THR A CA 1
ATOM 2177 C C . THR A 1 268 ? 57.587 3.780 -21.003 1.00 38.62 268 THR A C 1
ATOM 2179 O O . THR A 1 268 ? 58.639 4.032 -20.423 1.00 38.62 268 THR A O 1
ATOM 2182 N N . SER A 1 269 ? 57.591 3.024 -22.106 1.00 41.06 269 SER A N 1
ATOM 2183 C CA . SER A 1 269 ? 58.819 2.410 -22.647 1.00 41.06 269 SER A CA 1
ATOM 2184 C C . SER A 1 269 ? 59.144 2.839 -24.078 1.00 41.06 269 SER A C 1
ATOM 2186 O O . SER A 1 269 ? 59.344 1.995 -24.945 1.00 41.06 269 SER A O 1
ATOM 2188 N N . LYS A 1 270 ? 59.232 4.149 -24.345 1.00 41.69 270 LYS A N 1
ATOM 2189 C CA . LYS A 1 270 ? 60.013 4.685 -25.480 1.00 41.69 270 LYS A CA 1
ATOM 2190 C C . LYS A 1 270 ? 60.656 6.029 -25.131 1.00 41.69 270 LYS A C 1
ATOM 2192 O O . LYS A 1 270 ? 60.229 7.075 -25.606 1.00 41.69 270 LYS A O 1
ATOM 2197 N N . ALA A 1 271 ? 61.730 5.986 -24.350 1.00 35.75 271 ALA A N 1
ATOM 2198 C CA . ALA A 1 271 ? 62.731 7.046 -24.327 1.00 35.75 271 ALA A CA 1
ATOM 2199 C C . ALA A 1 271 ? 64.127 6.411 -24.224 1.00 35.75 271 ALA A C 1
ATOM 2201 O O . ALA A 1 271 ? 64.435 5.757 -23.236 1.00 35.75 271 ALA A O 1
ATOM 2202 N N . GLY A 1 272 ? 64.945 6.611 -25.263 1.00 30.22 272 GLY A N 1
ATOM 2203 C CA . GLY A 1 272 ? 66.390 6.364 -25.242 1.00 30.22 272 GLY A CA 1
ATOM 2204 C C . GLY A 1 272 ? 66.881 5.122 -25.991 1.00 30.22 272 GLY A C 1
ATOM 2205 O O . GLY A 1 272 ? 67.097 4.090 -25.379 1.00 30.22 272 GLY A O 1
ATOM 2206 N N . GLN A 1 273 ? 67.127 5.240 -27.300 1.00 32.25 273 GLN A N 1
ATOM 2207 C CA . GLN A 1 273 ? 68.490 5.218 -27.866 1.00 32.25 273 GLN A CA 1
ATOM 2208 C C . GLN A 1 273 ? 68.452 5.256 -29.402 1.00 32.25 273 GLN A C 1
ATOM 2210 O O . GLN A 1 273 ? 67.837 4.426 -30.067 1.00 32.25 273 GLN A O 1
ATOM 2215 N N . GLN A 1 274 ? 69.124 6.268 -29.950 1.00 31.48 274 GLN A N 1
ATOM 2216 C CA . GLN A 1 274 ? 69.539 6.364 -31.346 1.00 31.48 274 GLN A CA 1
ATOM 2217 C C . GLN A 1 274 ? 70.717 5.415 -31.606 1.00 31.48 274 GLN A C 1
ATOM 2219 O O . GLN A 1 274 ? 71.665 5.442 -30.828 1.00 31.48 274 GLN A O 1
ATOM 2224 N N . GLN A 1 275 ? 70.709 4.703 -32.742 1.00 28.47 275 GLN A N 1
ATOM 2225 C CA . GLN A 1 275 ? 71.795 4.740 -33.741 1.00 28.47 275 GLN A CA 1
ATOM 2226 C C . GLN A 1 275 ? 71.434 3.971 -35.040 1.00 28.47 275 GLN A C 1
ATOM 2228 O O . GLN A 1 275 ? 71.088 2.796 -35.014 1.00 28.47 275 GLN A O 1
ATOM 2233 N N . ILE A 1 276 ? 71.451 4.725 -36.153 1.00 28.41 276 ILE A N 1
ATOM 2234 C CA . ILE A 1 276 ? 71.919 4.482 -37.548 1.00 28.41 276 ILE A CA 1
ATOM 2235 C C . ILE A 1 276 ? 72.449 3.046 -37.846 1.00 28.41 276 ILE A C 1
ATOM 2237 O O . ILE A 1 276 ? 73.197 2.527 -37.035 1.00 28.41 276 ILE A O 1
ATOM 2241 N N . VAL A 1 277 ? 72.203 2.310 -38.948 1.00 26.91 277 VAL A N 1
ATOM 2242 C CA . VAL A 1 277 ? 72.160 2.551 -40.415 1.00 26.91 277 VAL A CA 1
ATOM 2243 C C . VAL A 1 277 ? 71.488 1.323 -41.086 1.00 26.91 277 VAL A C 1
ATOM 2245 O O . VAL A 1 277 ? 71.743 0.202 -40.660 1.00 26.91 277 VAL A O 1
ATOM 2248 N N . GLY A 1 278 ? 70.770 1.500 -42.210 1.00 23.70 278 GLY A N 1
ATOM 2249 C CA . GLY A 1 278 ? 70.899 0.564 -43.350 1.00 23.70 278 GLY A CA 1
ATOM 2250 C C . GLY A 1 278 ? 69.711 -0.314 -43.788 1.00 23.70 278 GLY A C 1
ATOM 2251 O O . GLY A 1 278 ? 69.480 -1.378 -43.240 1.00 23.70 278 GLY A O 1
ATOM 2252 N N . HIS A 1 279 ? 69.123 0.082 -44.924 1.00 26.64 279 HIS A N 1
ATOM 2253 C CA . HIS A 1 279 ? 68.593 -0.745 -46.027 1.00 26.64 279 HIS A CA 1
ATOM 2254 C C . HIS A 1 279 ? 67.205 -1.440 -45.965 1.00 26.64 279 HIS A C 1
ATOM 2256 O O . HIS A 1 279 ? 66.980 -2.456 -45.323 1.00 26.64 279 HIS A O 1
ATOM 2262 N N . THR A 1 280 ? 66.351 -0.904 -46.854 1.00 28.62 280 THR A N 1
ATOM 2263 C CA . THR A 1 280 ? 65.409 -1.540 -47.801 1.00 28.62 280 THR A CA 1
ATOM 2264 C C . THR A 1 280 ? 64.156 -2.295 -47.335 1.00 28.62 280 THR A C 1
ATOM 2266 O O . THR A 1 280 ? 64.216 -3.292 -46.632 1.00 28.62 280 THR A O 1
ATOM 2269 N N . ALA A 1 281 ? 63.056 -1.882 -47.985 1.00 27.08 281 ALA A N 1
ATOM 2270 C CA . ALA A 1 281 ? 61.933 -2.671 -48.513 1.00 27.08 281 ALA A CA 1
ATOM 2271 C C . ALA A 1 281 ? 60.557 -2.527 -47.822 1.00 27.08 281 ALA A C 1
ATOM 2273 O O . ALA A 1 281 ? 60.342 -2.918 -46.681 1.00 27.08 281 ALA A O 1
ATOM 2274 N N . LYS A 1 282 ? 59.638 -1.949 -48.617 1.00 33.06 282 LYS A N 1
ATOM 2275 C CA . LYS A 1 282 ? 58.171 -2.108 -48.703 1.00 33.06 282 LYS A CA 1
ATOM 2276 C C . LYS A 1 282 ? 57.430 -2.655 -47.472 1.00 33.06 282 LYS A C 1
ATOM 2278 O O . LYS A 1 282 ? 57.526 -3.831 -47.147 1.00 33.06 282 LYS A O 1
ATOM 2283 N N . LYS A 1 283 ? 56.546 -1.825 -46.902 1.00 27.92 283 LYS A N 1
ATOM 2284 C CA . LYS A 1 283 ? 55.434 -2.274 -46.051 1.00 27.92 283 LYS A CA 1
ATOM 2285 C C . LYS A 1 283 ? 54.120 -2.198 -46.818 1.00 27.92 283 LYS A C 1
ATOM 2287 O O . LYS A 1 283 ? 53.604 -1.110 -47.063 1.00 27.92 283 LYS A O 1
ATOM 2292 N N . ASP A 1 284 ? 53.610 -3.376 -47.152 1.00 26.62 284 ASP A N 1
ATOM 2293 C CA . ASP A 1 284 ? 52.221 -3.602 -47.518 1.00 26.62 284 ASP A CA 1
ATOM 2294 C C . ASP A 1 284 ? 51.283 -3.323 -46.338 1.00 26.62 284 ASP A C 1
ATOM 2296 O O . ASP A 1 284 ? 51.615 -3.493 -45.160 1.00 26.62 284 ASP A O 1
ATOM 2300 N N . ALA A 1 285 ? 50.089 -2.869 -46.702 1.00 37.56 285 ALA A N 1
ATOM 2301 C CA . ALA A 1 285 ? 48.971 -2.578 -45.828 1.00 37.56 285 ALA A CA 1
ATOM 2302 C C . ALA A 1 285 ? 48.463 -3.834 -45.098 1.00 37.56 285 ALA A C 1
ATOM 2304 O O . ALA A 1 285 ? 48.308 -4.901 -45.685 1.00 37.56 285 ALA A O 1
ATOM 2305 N N . GLY A 1 286 ? 48.125 -3.686 -43.814 1.00 26.23 286 GLY A N 1
ATOM 2306 C CA . GLY A 1 286 ? 47.558 -4.774 -43.018 1.00 26.23 286 GLY A CA 1
ATOM 2307 C C . GLY A 1 286 ? 47.193 -4.361 -41.596 1.00 26.23 286 GLY A C 1
ATOM 2308 O O . GLY A 1 286 ? 47.695 -4.934 -40.633 1.00 26.23 286 GLY A O 1
ATOM 2309 N N . GLY A 1 287 ? 46.331 -3.353 -41.439 1.00 27.78 287 GLY A N 1
ATOM 2310 C CA . GLY A 1 287 ? 45.747 -3.009 -40.140 1.00 27.78 287 GLY A CA 1
ATOM 2311 C C . GLY A 1 287 ? 44.823 -4.126 -39.645 1.00 27.78 287 GLY A C 1
ATOM 2312 O O . GLY A 1 287 ? 43.667 -4.212 -40.057 1.00 27.78 287 GLY A O 1
ATOM 2313 N N . LYS A 1 288 ? 45.324 -4.997 -38.762 1.00 31.97 288 LYS A N 1
ATOM 2314 C CA . LYS A 1 288 ? 44.527 -6.032 -38.085 1.00 31.97 288 LYS A CA 1
ATOM 2315 C C . LYS A 1 288 ? 43.570 -5.360 -37.093 1.00 31.97 288 LYS A C 1
ATOM 2317 O O . LYS A 1 288 ? 43.960 -4.981 -35.993 1.00 31.97 288 LYS A O 1
ATOM 2322 N N . LYS A 1 289 ? 42.302 -5.209 -37.486 1.00 33.38 289 LYS A N 1
ATOM 2323 C CA . LYS A 1 289 ? 41.204 -4.847 -36.579 1.00 33.38 289 LYS A CA 1
ATOM 2324 C C . LYS A 1 289 ? 41.035 -5.965 -35.541 1.00 33.38 289 LYS A C 1
ATOM 2326 O O . LYS A 1 289 ? 40.602 -7.063 -35.888 1.00 33.38 289 LYS A O 1
ATOM 2331 N N . PHE A 1 290 ? 41.374 -5.693 -34.282 1.00 38.03 290 PHE A N 1
ATOM 2332 C CA . PHE A 1 290 ? 41.044 -6.572 -33.159 1.00 38.03 290 PHE A CA 1
ATOM 2333 C C . PHE A 1 290 ? 39.517 -6.626 -33.003 1.00 38.03 290 PHE A C 1
ATOM 2335 O O . PHE A 1 290 ? 38.865 -5.616 -32.754 1.00 38.03 290 PHE A O 1
ATOM 2342 N N . SER A 1 291 ? 38.932 -7.804 -33.220 1.00 37.62 291 SER A N 1
ATOM 2343 C CA . SER A 1 291 ? 37.488 -8.024 -33.128 1.00 37.62 291 SER A CA 1
ATOM 2344 C C . SER A 1 291 ? 37.107 -8.408 -31.699 1.00 37.62 291 SER A C 1
ATOM 2346 O O . SER A 1 291 ? 37.677 -9.346 -31.143 1.00 37.62 291 SER A O 1
ATOM 2348 N N . ALA A 1 292 ? 36.086 -7.759 -31.132 1.00 41.44 292 ALA A N 1
ATOM 2349 C CA . ALA A 1 292 ? 35.494 -8.097 -29.827 1.00 41.44 292 ALA A CA 1
ATOM 2350 C C . ALA A 1 292 ? 35.077 -9.583 -29.703 1.00 41.44 292 ALA A C 1
ATOM 2352 O O . ALA A 1 292 ? 34.974 -10.127 -28.607 1.00 41.44 292 ALA A O 1
ATOM 2353 N N . ARG A 1 293 ? 34.898 -10.266 -30.842 1.00 35.69 293 ARG A N 1
ATOM 2354 C CA . ARG 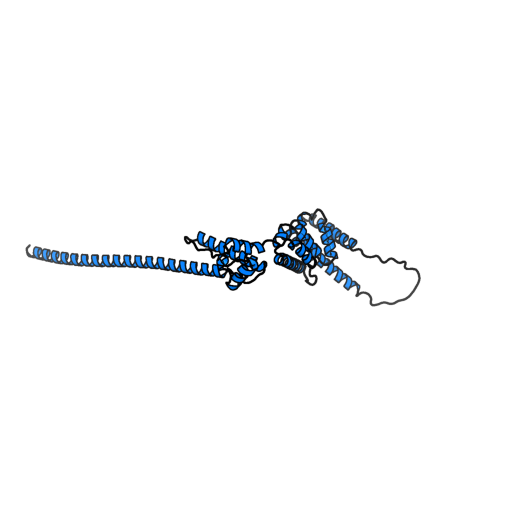A 1 293 ? 34.617 -11.704 -30.937 1.00 35.69 293 ARG A CA 1
ATOM 2355 C C . ARG A 1 293 ? 35.780 -12.594 -30.487 1.00 35.69 293 ARG A C 1
ATOM 2357 O O . ARG A 1 293 ? 35.535 -13.730 -30.096 1.00 35.69 293 ARG A O 1
ATOM 2364 N N . THR A 1 294 ? 37.016 -12.106 -30.560 1.00 40.38 294 THR A N 1
ATOM 2365 C CA . THR A 1 294 ? 38.212 -12.829 -30.099 1.00 40.38 294 THR A CA 1
ATOM 2366 C C . THR A 1 294 ? 38.346 -12.725 -28.580 1.00 40.38 294 THR A C 1
ATOM 2368 O O . THR A 1 294 ? 38.564 -13.730 -27.918 1.00 40.38 294 THR A O 1
ATOM 2371 N N . ILE A 1 295 ? 38.058 -11.547 -28.017 1.00 49.69 295 ILE A N 1
ATOM 2372 C CA . ILE A 1 295 ? 38.181 -11.264 -26.578 1.00 49.69 295 ILE A CA 1
ATOM 2373 C C . ILE A 1 295 ? 37.221 -12.128 -25.738 1.00 49.69 295 ILE A C 1
ATOM 2375 O O . ILE A 1 295 ? 37.606 -12.668 -24.707 1.00 49.69 295 ILE A O 1
ATOM 2379 N N . LEU A 1 296 ? 35.985 -12.341 -26.201 1.00 46.19 296 LEU A N 1
ATOM 2380 C CA . LEU A 1 296 ? 35.009 -13.182 -25.488 1.00 46.19 296 LEU A CA 1
ATOM 2381 C C . LEU A 1 296 ? 35.273 -14.689 -25.625 1.00 46.19 296 LEU A C 1
ATOM 2383 O O . LEU A 1 296 ? 34.887 -15.458 -24.745 1.00 46.19 296 LEU A O 1
ATOM 2387 N N . LYS A 1 297 ? 35.936 -15.125 -26.706 1.00 48.41 297 LYS A N 1
ATOM 2388 C CA . LYS A 1 297 ? 36.377 -16.521 -26.841 1.00 48.41 297 LYS A CA 1
ATOM 2389 C C . LYS A 1 297 ? 37.481 -16.837 -25.841 1.00 48.41 297 LYS A C 1
ATOM 2391 O O . LYS A 1 297 ? 37.427 -17.902 -25.237 1.00 48.41 297 LYS A O 1
ATOM 2396 N N . ASP A 1 298 ? 38.393 -15.897 -25.611 1.00 45.97 298 ASP A N 1
ATOM 2397 C CA . ASP A 1 298 ? 39.459 -16.065 -24.624 1.00 45.97 298 ASP A CA 1
ATOM 2398 C C . ASP A 1 298 ? 38.898 -16.084 -23.196 1.00 45.97 298 ASP A C 1
ATOM 2400 O O . ASP A 1 298 ? 39.264 -16.957 -22.420 1.00 45.97 298 ASP A O 1
ATOM 2404 N N . VAL A 1 299 ? 37.905 -15.248 -22.866 1.00 51.50 299 VAL A N 1
ATOM 2405 C CA . VAL A 1 299 ? 37.229 -15.289 -21.550 1.00 51.50 299 VAL A CA 1
ATOM 2406 C C . VAL A 1 299 ? 36.475 -16.611 -21.319 1.00 51.50 299 VAL A C 1
ATOM 2408 O O . VAL A 1 299 ? 36.565 -17.199 -20.240 1.00 51.50 299 VAL A O 1
ATOM 2411 N N . ALA A 1 300 ? 35.768 -17.130 -22.330 1.00 44.44 300 ALA A N 1
ATOM 2412 C CA . ALA A 1 300 ? 35.090 -18.428 -22.236 1.00 44.44 300 ALA A CA 1
ATOM 2413 C C . ALA A 1 300 ? 36.074 -19.617 -22.186 1.00 44.44 300 ALA A C 1
ATOM 2415 O O . ALA A 1 300 ? 35.801 -20.623 -21.525 1.00 44.44 300 ALA A O 1
ATOM 2416 N N . SER A 1 301 ? 37.223 -19.493 -22.857 1.00 39.12 301 SER A N 1
ATOM 2417 C CA . SER A 1 301 ? 38.305 -20.483 -22.842 1.00 39.12 301 SER A CA 1
ATOM 2418 C C . SER A 1 301 ? 38.992 -20.530 -21.475 1.00 39.12 301 SER A C 1
ATOM 2420 O O . SER A 1 301 ? 39.108 -21.602 -20.888 1.00 39.12 301 SER A O 1
ATOM 2422 N N . THR A 1 302 ? 39.321 -19.373 -20.891 1.00 46.03 302 THR A N 1
ATOM 2423 C CA . THR A 1 302 ? 39.907 -19.274 -19.543 1.00 46.03 302 THR A CA 1
ATOM 2424 C C . THR A 1 302 ? 38.963 -19.818 -18.468 1.00 46.03 302 THR A C 1
ATOM 2426 O O . THR A 1 302 ? 39.404 -20.502 -17.549 1.00 46.03 302 THR A O 1
ATOM 2429 N N . ARG A 1 303 ? 37.644 -19.627 -18.624 1.00 46.19 303 ARG A N 1
ATOM 2430 C CA . ARG A 1 303 ? 36.632 -20.239 -17.745 1.00 46.19 303 ARG A CA 1
ATOM 2431 C C . ARG A 1 303 ? 36.576 -21.768 -17.870 1.00 46.19 303 ARG A C 1
ATOM 2433 O O . ARG A 1 303 ? 36.363 -22.447 -16.876 1.00 46.19 303 ARG A O 1
ATOM 2440 N N . SER A 1 304 ? 36.785 -22.314 -19.068 1.00 40.75 304 SER A N 1
ATOM 2441 C CA . SER A 1 304 ? 36.797 -23.771 -19.292 1.00 40.75 304 SER A CA 1
ATOM 2442 C C . SER A 1 304 ? 38.052 -24.446 -18.723 1.00 40.75 304 SER A C 1
ATOM 2444 O O . SER A 1 304 ? 38.022 -25.638 -18.433 1.00 40.75 304 SER A O 1
ATOM 2446 N N . ILE A 1 305 ? 39.142 -23.688 -18.570 1.00 43.00 305 ILE A N 1
ATOM 2447 C CA . ILE A 1 305 ? 40.397 -24.145 -17.959 1.00 43.00 305 ILE A CA 1
ATOM 2448 C C . ILE A 1 305 ? 40.282 -24.103 -16.428 1.00 43.00 305 ILE A C 1
ATOM 2450 O O . ILE A 1 305 ? 40.541 -25.109 -15.784 1.00 43.00 305 ILE A O 1
ATOM 2454 N N . LEU A 1 306 ? 39.768 -23.008 -15.854 1.00 40.66 306 LEU A N 1
ATOM 2455 C CA . LEU A 1 306 ? 39.607 -22.869 -14.398 1.00 40.66 306 LEU A CA 1
ATOM 2456 C C . LEU A 1 306 ? 38.595 -23.856 -13.784 1.00 40.66 306 LEU A C 1
ATOM 2458 O O . LEU A 1 306 ? 38.800 -24.309 -12.667 1.00 40.66 306 LEU A O 1
ATOM 2462 N N . ILE A 1 307 ? 37.541 -24.243 -14.515 1.00 44.94 307 ILE A N 1
ATOM 2463 C CA . ILE A 1 307 ? 36.570 -25.254 -14.044 1.00 44.94 307 ILE A CA 1
ATOM 2464 C C . ILE A 1 307 ? 37.179 -26.671 -14.027 1.00 44.94 307 ILE A C 1
ATOM 2466 O O . ILE A 1 307 ? 36.752 -27.509 -13.242 1.00 44.94 307 ILE A O 1
ATOM 2470 N N . ARG A 1 308 ? 38.190 -26.956 -14.862 1.00 39.75 308 ARG A N 1
ATOM 2471 C CA . ARG A 1 308 ? 38.867 -28.266 -14.866 1.00 39.75 308 ARG A CA 1
ATOM 2472 C C . ARG A 1 308 ? 39.860 -28.428 -13.718 1.00 39.75 308 ARG A C 1
ATOM 2474 O O . ARG A 1 308 ? 40.069 -29.555 -13.286 1.00 39.75 308 ARG A O 1
ATOM 2481 N N . ASP A 1 309 ? 40.429 -27.335 -13.218 1.00 37.59 309 ASP A N 1
ATOM 2482 C CA . ASP A 1 309 ? 41.364 -27.385 -12.090 1.00 37.59 309 ASP A CA 1
ATOM 2483 C C . ASP A 1 309 ? 40.638 -27.529 -10.733 1.00 37.59 309 ASP A C 1
ATOM 2485 O O . ASP A 1 309 ? 41.196 -28.118 -9.810 1.00 37.59 309 ASP A O 1
ATOM 2489 N N . GLU A 1 310 ? 39.372 -27.096 -10.620 1.00 38.31 310 GLU A N 1
ATOM 2490 C CA . GLU A 1 310 ? 38.530 -27.321 -9.425 1.00 38.31 310 GLU A CA 1
ATOM 2491 C C . GLU A 1 310 ? 37.958 -28.752 -9.320 1.00 38.31 310 GLU A C 1
ATOM 2493 O O . GLU A 1 310 ? 37.641 -29.192 -8.222 1.00 38.31 310 GLU A O 1
ATOM 2498 N N . GLU A 1 311 ? 37.866 -29.520 -10.414 1.00 39.06 311 GLU A N 1
ATOM 2499 C CA . GLU A 1 311 ? 37.426 -30.933 -10.372 1.00 39.06 311 GLU A CA 1
ATOM 2500 C C . GLU A 1 311 ? 38.569 -31.933 -10.085 1.00 39.06 311 GLU A C 1
ATOM 2502 O O . GLU A 1 311 ? 38.312 -33.120 -9.883 1.00 39.06 311 GLU A O 1
ATOM 2507 N N . VAL A 1 312 ? 39.830 -31.478 -10.033 1.00 38.91 312 VAL A N 1
ATOM 2508 C CA . VAL A 1 312 ? 41.006 -32.316 -9.698 1.00 38.91 312 VAL A CA 1
ATOM 2509 C C . VAL A 1 312 ? 41.418 -32.187 -8.222 1.00 38.91 312 VAL A C 1
ATOM 2511 O O . VAL A 1 312 ? 42.206 -32.993 -7.727 1.00 38.91 312 VAL A O 1
ATOM 2514 N N . LEU A 1 313 ? 40.831 -31.246 -7.483 1.00 35.97 313 LEU A N 1
ATOM 2515 C CA . LEU A 1 313 ? 40.937 -31.166 -6.027 1.00 35.97 313 LEU A CA 1
ATOM 2516 C C . LEU A 1 313 ? 39.539 -31.205 -5.403 1.00 35.97 313 LEU A C 1
ATOM 2518 O O . LEU A 1 313 ? 38.935 -30.172 -5.134 1.00 35.97 313 LEU A O 1
ATOM 2522 N N . THR A 1 314 ? 39.047 -32.424 -5.171 1.00 44.66 314 THR A N 1
ATOM 2523 C CA . THR A 1 314 ? 38.144 -32.707 -4.042 1.00 44.66 314 THR A CA 1
ATOM 2524 C C . THR A 1 314 ? 38.694 -32.147 -2.739 1.00 44.66 314 THR A C 1
ATOM 2526 O O . THR A 1 314 ? 39.911 -32.358 -2.514 1.00 44.66 314 THR A O 1
#

Radius of gyration: 43.82 Å; chains: 1; bounding box: 98×53×154 Å

pLDDT: mean 79.26, std 20.06, range [23.7, 97.25]

Sequence (314 aa):
MQQDRLAAQTSEYLQAQNDRQSALIEQHQEMRRQMQEHRQYLEDQYRLLKAAEEAVGVLGQRLESLAQAVQPHLGSSKKEKRDFMNSYAIYTRRIKALNQGTQANFFVMSLSACIEQGTMVQICGFELFKAEKDVTEAEWRDYFLSARVPDNTAYKTLDREVKTLCMDVELQDAESRLSRLMADFYEIVDRLNMEDIVQLEPKKVVGYLVEALRPQAFKIAVKDQLGRQVHKPTKGNIHVFVTWLRGELGFFMRFEAHIAVQQQSTSTSKAGQQQIVGHTAKKDAGGKKFSARTILKDVASTRSILIRDEEVLT

Foldseek 3Di:
DVVVVVVVVVVVVVVVVVVVVVVVVVVVVVVVVVVVVVVVVVVVVVVVVVVVVVVVVVVVVVLVVLLVQQAAQDDDALLSLVVNVVSLVVSVVVLVVVVVVDVDNDDRDALLNSYDPVRLCCCCVPPVVHDSVPQDSVNSVCVSCVSLDFDPCLVVQLVVLLLVQAFDPVDQALVVRLVVSVVSNVVSCSNRSNNCCCQVPQLVVLVSSLSRYDDPLLSVVLVVVCVDPVCPVLSNHNVSVSVVSSVSSRVVSVVVVVVVVVVVVVVPPDDDDDDDDDDDDDDDDDDDDDDSVVVVVVVVVVVVVVVVVVVVPD

Secondary structure (DSSP, 8-state):
-HHHHHHHHHHHHHHHHHHHHHHHHHHHHHHHHHHHHHHHHHHHHHHHHHHHHHHHHHHHHHHHHHHHTS--B-S--HHHHHHHHHHHHHHHHHHHHHHHHSS--PPPPPSGGGB-HHHHHHHIIIII-S-GGG--HHHHHHHHHGGGSPPTTHHHHHHHHTTT----SSSSSHHHHHHHHHHHHHHHHHHTT-TTHHHH-HHHHHHHHHHH-SSHHHHHHHHHHHHSGGGTTGGG-HHHHHHHHHHHHHHHHHHHHHHHHHHHHTSS-----------------------HHHHHHHHHHHHHHHHHHHSS--

Organism: NCBI:txid29920